Protein AF-A0AA36I2X3-F1 (afdb_monomer)

Secondary structure (DSSP, 8-state):
-HHHHHHHHHHHTHHHHHHHHHHHHHGGGGHHHHHHHSSTTHHHHHHHHHHHHHHHHHHHHHTTS-GGGPPPPTTHHHHHHHHHHHHHHHHHHHHHHHHHHHHHHHHHHHHHHHHTTSSPPHHHHHHHHHHHHHH-HHHHHHHHHHHHHHHHHHHHHHHHHHH---SSSHHHHHHHHHHHHHHHHHHHHHHHHHHHHHHHTS-THHHHHHHHHTT--------------------------HHHHHTSHHHHHHHHHHHHHHHHHGGGGGSTTTHHHHHHHHHHHHHHHHHHHH--HHHHHHHHHHHHSTT-TTS-HHHHHHHIIIIITTSHHHHHTT--GGGSSSSSSSS--

Structure (mmCIF, N/CA/C/O backbone):
data_AF-A0AA36I2X3-F1
#
_entry.id   AF-A0AA36I2X3-F1
#
loop_
_atom_site.group_PDB
_atom_site.id
_atom_site.type_symbol
_atom_site.label_atom_id
_atom_site.label_alt_id
_atom_site.label_comp_id
_atom_site.label_asym_id
_atom_site.label_entity_id
_atom_site.label_seq_id
_atom_site.pdbx_PDB_ins_code
_atom_site.Cartn_x
_atom_site.Cartn_y
_atom_site.Cartn_z
_atom_site.occupancy
_atom_site.B_iso_or_equiv
_atom_site.auth_seq_id
_atom_site.auth_comp_id
_atom_site.auth_asym_id
_atom_site.auth_atom_id
_atom_site.pdbx_PDB_model_num
ATOM 1 N N . MET A 1 1 ? 6.616 5.979 30.175 1.00 28.58 1 MET A N 1
ATOM 2 C CA . MET A 1 1 ? 5.409 5.287 29.660 1.00 28.58 1 MET A CA 1
ATOM 3 C C . MET A 1 1 ? 4.335 6.249 29.145 1.00 28.58 1 MET A C 1
ATOM 5 O O . MET A 1 1 ? 3.860 6.019 28.046 1.00 28.58 1 MET A O 1
ATOM 9 N N . ILE A 1 2 ? 4.024 7.359 29.834 1.00 26.75 2 ILE A N 1
ATOM 10 C CA . ILE A 1 2 ? 3.164 8.446 29.296 1.00 26.75 2 ILE A CA 1
ATOM 11 C C . ILE A 1 2 ? 3.749 9.073 28.011 1.00 26.75 2 ILE A C 1
ATOM 13 O O . ILE A 1 2 ? 3.018 9.371 27.076 1.00 26.75 2 ILE A O 1
ATOM 17 N N . HIS A 1 3 ? 5.078 9.188 27.915 1.00 26.30 3 HIS A N 1
ATOM 18 C CA . HIS A 1 3 ? 5.749 9.836 26.780 1.00 26.30 3 HIS A CA 1
ATOM 19 C C . HIS A 1 3 ? 5.638 9.103 25.432 1.00 26.30 3 HIS A C 1
ATOM 21 O O . HIS A 1 3 ? 5.712 9.757 24.404 1.00 26.30 3 HIS A O 1
ATOM 27 N N . VAL A 1 4 ? 5.427 7.780 25.405 1.00 30.67 4 VAL A N 1
ATOM 28 C CA . VAL A 1 4 ? 5.309 7.019 24.139 1.00 30.67 4 VAL A CA 1
ATOM 29 C C . VAL A 1 4 ? 3.886 7.103 23.577 1.00 30.67 4 VAL A C 1
ATOM 31 O O . VAL A 1 4 ? 3.706 7.221 22.368 1.00 30.67 4 VAL A O 1
ATOM 34 N N . PHE A 1 5 ? 2.877 7.135 24.458 1.00 26.84 5 PHE A N 1
ATOM 35 C CA . PHE A 1 5 ? 1.496 7.447 24.080 1.00 26.84 5 PHE A CA 1
ATOM 36 C C . PHE A 1 5 ? 1.331 8.893 23.657 1.00 26.84 5 PHE A C 1
ATOM 38 O O . PHE A 1 5 ? 0.682 9.137 22.645 1.00 26.84 5 PHE A O 1
ATOM 45 N N . ASN A 1 6 ? 1.958 9.825 24.384 1.00 31.58 6 ASN A N 1
ATOM 46 C CA . ASN A 1 6 ? 2.094 11.190 23.901 1.00 31.58 6 ASN A CA 1
ATOM 47 C C . ASN A 1 6 ? 2.805 11.174 22.551 1.00 31.58 6 ASN A C 1
ATOM 49 O O . ASN A 1 6 ? 2.276 11.767 21.645 1.00 31.58 6 ASN A O 1
ATOM 53 N N . GLY A 1 7 ? 3.877 10.407 22.342 1.00 31.67 7 GLY A N 1
ATOM 54 C CA . GLY A 1 7 ? 4.542 10.303 21.038 1.00 31.67 7 GLY A CA 1
ATOM 55 C C . GLY A 1 7 ? 3.625 9.857 19.891 1.00 31.67 7 GLY A C 1
ATOM 56 O O . GLY A 1 7 ? 3.598 10.511 18.859 1.00 31.67 7 GLY A O 1
ATOM 57 N N . CYS A 1 8 ? 2.822 8.801 20.055 1.00 32.97 8 CYS A N 1
ATOM 58 C CA . CYS A 1 8 ? 1.905 8.341 18.998 1.00 32.97 8 CYS A CA 1
ATOM 59 C C . CYS A 1 8 ? 0.699 9.276 18.802 1.00 32.97 8 CYS A C 1
ATOM 61 O O . CYS A 1 8 ? 0.308 9.528 17.664 1.00 32.97 8 CYS A O 1
ATOM 63 N N . LEU A 1 9 ? 0.132 9.818 19.888 1.00 33.16 9 LEU A N 1
ATOM 64 C CA . LEU A 1 9 ? -0.908 10.854 19.831 1.00 33.16 9 LEU A CA 1
ATOM 65 C C . LEU A 1 9 ? -0.370 12.14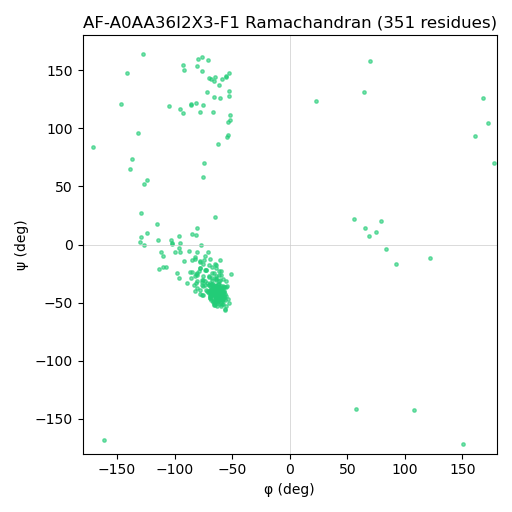4 19.212 1.00 33.16 9 LEU A C 1
ATOM 67 O O . LEU A 1 9 ? -1.071 12.780 18.441 1.00 33.16 9 LEU A O 1
ATOM 71 N N . GLU A 1 10 ? 0.870 12.514 19.519 1.00 39.44 10 GLU A N 1
ATOM 72 C CA . GLU A 1 10 ? 1.554 13.676 18.974 1.00 39.44 10 GLU A CA 1
ATOM 73 C C . GLU A 1 10 ? 1.867 13.469 17.508 1.00 39.44 10 GLU A C 1
ATOM 75 O O . GLU A 1 10 ? 1.568 14.376 16.756 1.00 39.44 10 GLU A O 1
ATOM 80 N N . ILE A 1 11 ? 2.359 12.301 17.084 1.00 42.69 11 ILE A N 1
ATOM 81 C CA . ILE A 1 11 ? 2.611 11.985 15.670 1.00 42.69 11 ILE A CA 1
ATOM 82 C C . ILE A 1 11 ? 1.307 11.980 14.866 1.00 42.69 11 ILE A C 1
ATOM 84 O O . ILE A 1 11 ? 1.252 12.558 13.784 1.00 42.69 11 ILE A O 1
ATOM 88 N N . CYS A 1 12 ? 0.233 11.399 15.407 1.00 37.03 12 CYS A N 1
ATOM 89 C CA . CYS A 1 12 ? -1.082 11.432 14.761 1.00 37.03 12 CYS A CA 1
ATOM 90 C C . CYS A 1 12 ? -1.712 12.838 14.779 1.00 37.03 12 CYS A C 1
ATOM 92 O O . CYS A 1 12 ? -2.481 13.166 13.880 1.00 37.03 12 CYS A O 1
ATOM 94 N N . ALA A 1 13 ? -1.368 13.677 15.764 1.00 41.19 13 ALA A N 1
ATOM 95 C CA . ALA A 1 13 ? -1.796 15.072 15.879 1.00 41.19 13 ALA A CA 1
ATOM 96 C C . ALA A 1 13 ? -0.787 16.081 15.298 1.00 41.19 13 ALA A C 1
ATOM 98 O O . ALA A 1 13 ? -1.039 17.282 15.366 1.00 41.19 13 ALA A O 1
ATOM 99 N N . LEU A 1 14 ? 0.343 15.641 14.728 1.00 47.88 14 LEU A N 1
ATOM 100 C CA . LEU A 1 14 ? 1.378 16.516 14.164 1.00 47.88 14 LEU A CA 1
ATOM 101 C C . LEU A 1 14 ? 0.809 17.408 13.055 1.00 47.88 14 LEU A C 1
ATOM 103 O O . LEU A 1 14 ? 1.121 18.596 13.074 1.00 47.88 14 LEU A O 1
ATOM 107 N N . PRO A 1 15 ? -0.060 16.919 12.145 1.00 43.59 15 PRO A N 1
ATOM 108 C CA . PRO A 1 15 ? -0.711 17.784 11.166 1.00 43.59 15 PRO A CA 1
ATOM 109 C C . PRO A 1 15 ? -1.605 18.830 11.827 1.00 43.59 15 PRO A C 1
ATOM 111 O O . PRO A 1 15 ? -1.547 19.992 11.447 1.00 43.59 15 PRO A O 1
ATOM 114 N N . ALA A 1 16 ? -2.373 18.451 12.854 1.00 40.31 16 ALA A N 1
ATOM 115 C CA . ALA A 1 16 ? -3.242 19.371 13.586 1.00 40.31 16 ALA A CA 1
ATOM 116 C C . ALA A 1 16 ? -2.433 20.437 14.351 1.00 40.31 16 ALA A C 1
ATOM 118 O O . ALA A 1 16 ? -2.776 21.616 14.327 1.00 40.31 16 ALA A O 1
ATOM 119 N N . LYS A 1 17 ? -1.303 20.059 14.965 1.00 45.66 17 LYS A N 1
ATOM 120 C CA . LYS A 1 17 ? -0.383 20.982 15.652 1.00 45.66 17 LYS A CA 1
ATOM 121 C C . LYS A 1 17 ? 0.357 21.901 14.678 1.00 45.66 17 LYS A C 1
ATOM 123 O O . LYS A 1 17 ? 0.399 23.105 14.904 1.00 45.66 17 LYS A O 1
ATOM 128 N N . ALA A 1 18 ? 0.897 21.359 13.585 1.00 46.62 18 ALA A N 1
ATOM 129 C CA . ALA A 1 18 ? 1.538 22.143 12.529 1.00 46.62 18 ALA A CA 1
ATOM 130 C C . ALA A 1 18 ? 0.545 23.116 11.871 1.00 46.62 18 ALA A C 1
ATOM 132 O O . ALA A 1 18 ? 0.910 24.237 11.521 1.00 46.62 18 ALA A O 1
ATOM 133 N N . CYS A 1 19 ? -0.724 22.718 11.758 1.00 44.72 19 CYS A N 1
ATOM 134 C CA . CYS A 1 19 ? -1.793 23.558 11.238 1.00 44.72 19 CYS A CA 1
ATOM 135 C C . CYS A 1 19 ? -2.251 24.629 12.236 1.00 44.72 19 CYS A C 1
ATOM 137 O O . CYS A 1 19 ? -2.490 25.752 11.811 1.00 44.72 19 CYS A O 1
ATOM 139 N N . ALA A 1 20 ? -2.283 24.354 13.546 1.00 46.69 20 ALA A N 1
ATOM 140 C CA . ALA A 1 20 ? -2.536 25.377 14.567 1.00 46.69 20 ALA A CA 1
ATOM 141 C C . ALA A 1 20 ? -1.477 26.494 14.518 1.00 46.69 20 ALA A C 1
ATOM 143 O O . ALA A 1 20 ? -1.816 27.675 14.500 1.00 46.69 20 ALA A O 1
ATOM 144 N N . THR A 1 21 ? -0.199 26.125 14.376 1.00 45.53 21 THR A N 1
ATOM 145 C CA . THR A 1 21 ? 0.905 27.083 14.201 1.00 45.53 21 THR A CA 1
ATOM 146 C C . THR A 1 21 ? 0.840 27.815 12.851 1.00 45.53 21 THR A C 1
ATOM 148 O O . THR A 1 21 ? 1.183 28.991 12.761 1.00 45.53 21 THR A O 1
ATOM 151 N N . CYS A 1 22 ? 0.366 27.157 11.787 1.00 40.81 22 CYS A N 1
ATOM 152 C CA . CYS A 1 22 ? 0.159 27.786 10.478 1.00 40.81 22 CYS A CA 1
ATOM 153 C C . CYS A 1 22 ? -1.062 28.730 10.461 1.00 40.81 22 CYS A C 1
ATOM 155 O O . CYS A 1 22 ? -1.020 29.785 9.828 1.00 40.81 22 CYS A O 1
ATOM 157 N N . GLY A 1 23 ? -2.127 28.398 11.196 1.00 43.44 23 GLY A N 1
ATOM 158 C CA . GLY A 1 23 ? -3.338 29.205 11.353 1.00 43.44 23 GLY A CA 1
ATOM 159 C C . GLY A 1 23 ? -3.085 30.521 12.087 1.00 43.44 23 GLY A C 1
ATOM 160 O O . GLY A 1 23 ? -3.630 31.550 11.692 1.00 43.44 23 GLY A O 1
ATOM 161 N N . GLU A 1 24 ? -2.179 30.522 13.069 1.00 46.22 24 GLU A N 1
ATOM 162 C CA . GLU A 1 24 ? -1.679 31.749 13.712 1.00 46.22 24 GLU A CA 1
ATOM 163 C C . GLU A 1 24 ? -0.873 32.641 12.747 1.00 46.22 24 GLU A C 1
ATOM 165 O O . GLU A 1 24 ? -0.805 33.854 12.941 1.00 46.22 24 GLU A O 1
ATOM 170 N N . CYS A 1 25 ? -0.294 32.064 11.687 1.00 42.06 25 CYS A N 1
ATOM 171 C CA . CYS A 1 25 ? 0.610 32.755 10.768 1.00 42.06 25 CYS A CA 1
ATOM 172 C C . CYS A 1 25 ? -0.061 33.251 9.466 1.00 42.06 25 CYS A C 1
ATOM 174 O O . CYS A 1 25 ? 0.448 34.189 8.852 1.00 42.06 25 CYS A O 1
ATOM 176 N N . CYS A 1 26 ? -1.179 32.646 9.028 1.00 41.28 26 CYS A N 1
ATOM 177 C CA . CYS A 1 26 ? -1.750 32.865 7.683 1.00 41.28 26 CYS A CA 1
ATOM 178 C C . CYS A 1 26 ? -3.239 33.280 7.602 1.00 41.28 26 CYS A C 1
ATOM 180 O O . CYS A 1 26 ? -3.722 33.522 6.494 1.00 41.28 26 CYS A O 1
ATOM 182 N N . GLY A 1 27 ? -3.972 33.429 8.712 1.00 53.03 27 GLY A N 1
ATOM 183 C CA . GLY A 1 27 ? -5.331 34.008 8.701 1.00 53.03 27 GLY A CA 1
ATOM 184 C C . GLY A 1 27 ? -6.351 33.285 7.792 1.00 53.03 27 GLY A C 1
ATOM 185 O O . GLY A 1 27 ? -6.365 32.057 7.709 1.00 53.03 27 GLY A O 1
ATOM 186 N N . GLU A 1 28 ? -7.228 34.041 7.110 1.00 41.53 28 GLU A N 1
ATOM 187 C CA . GLU A 1 28 ? -8.403 33.535 6.357 1.00 41.53 28 GLU A CA 1
ATOM 188 C C . GLU A 1 28 ? -8.076 32.549 5.214 1.00 41.53 28 GLU A C 1
ATOM 190 O O . GLU A 1 28 ? -8.922 31.720 4.863 1.00 41.53 28 GLU A O 1
ATOM 195 N N . ALA A 1 29 ? -6.844 32.568 4.686 1.00 40.91 29 ALA A N 1
ATOM 196 C CA . ALA A 1 29 ? -6.390 31.670 3.618 1.00 40.91 29 ALA A CA 1
ATOM 197 C C . ALA A 1 29 ? -6.281 30.192 4.053 1.00 40.91 29 ALA A C 1
ATOM 199 O O . ALA A 1 29 ? -6.300 29.303 3.204 1.00 40.91 29 ALA A O 1
ATOM 200 N N . CYS A 1 30 ? -6.206 29.917 5.361 1.00 42.62 30 CYS A N 1
ATOM 201 C CA . CYS A 1 30 ? -6.088 28.561 5.908 1.00 42.62 30 CYS A CA 1
ATOM 202 C C . CYS A 1 30 ? -7.420 27.923 6.335 1.00 42.62 30 CYS A C 1
ATOM 204 O O . CYS A 1 30 ? -7.420 26.737 6.655 1.00 42.62 30 CYS A O 1
ATOM 206 N N . SER A 1 31 ? -8.544 28.652 6.312 1.00 43.28 31 SER A N 1
ATOM 207 C CA . SER A 1 31 ? -9.838 28.175 6.844 1.00 43.28 31 SER A CA 1
ATOM 208 C C . SER A 1 31 ? -10.336 26.864 6.209 1.00 43.28 31 SER A C 1
ATOM 210 O O . SER A 1 31 ? -10.851 25.996 6.909 1.00 43.28 31 SER A O 1
ATOM 212 N N . GLY A 1 32 ? -10.108 26.670 4.905 1.00 42.81 32 GLY A N 1
ATOM 213 C CA . GLY A 1 32 ? -10.452 25.423 4.206 1.00 42.81 32 GLY A CA 1
ATOM 214 C C . GLY A 1 32 ? -9.475 24.261 4.442 1.00 42.81 32 GLY A C 1
ATOM 215 O O . GLY A 1 32 ? -9.840 23.102 4.241 1.00 42.81 32 GLY A O 1
ATOM 216 N N . CYS A 1 33 ? -8.239 24.546 4.870 1.00 43.16 33 CYS A N 1
ATOM 217 C CA . CYS A 1 33 ? -7.243 23.528 5.214 1.00 43.16 33 CYS A CA 1
ATOM 218 C C . CYS A 1 33 ? -7.446 23.004 6.641 1.00 43.16 33 CYS A C 1
ATOM 220 O O . CYS A 1 33 ? -7.341 21.797 6.854 1.00 43.16 33 CYS A O 1
ATOM 222 N N . THR A 1 34 ? -7.784 23.874 7.599 1.00 48.41 34 THR A N 1
ATOM 223 C CA . THR A 1 34 ? -8.085 23.481 8.987 1.00 48.41 34 THR A CA 1
ATOM 224 C C . THR A 1 34 ? -9.319 22.584 9.070 1.00 48.41 34 THR A C 1
ATOM 226 O O . THR A 1 34 ? -9.251 21.524 9.685 1.00 48.41 34 THR A O 1
ATOM 229 N N . GLU A 1 35 ? -10.407 22.920 8.366 1.00 57.31 35 GLU A N 1
ATOM 230 C CA . GLU A 1 35 ? -11.645 22.118 8.385 1.00 57.31 35 GLU A CA 1
ATOM 231 C C . GLU A 1 35 ? -11.441 20.682 7.867 1.00 57.31 35 GLU A C 1
ATOM 233 O O . GLU A 1 35 ? -12.099 19.747 8.321 1.00 57.31 35 GLU A O 1
ATOM 238 N N . ARG A 1 36 ? -10.502 20.480 6.933 1.00 51.47 36 ARG A N 1
ATOM 239 C CA . ARG A 1 36 ? -10.200 19.163 6.350 1.00 51.47 36 ARG A CA 1
ATOM 240 C C . ARG A 1 36 ? -9.175 18.365 7.158 1.00 51.47 36 ARG A C 1
ATOM 242 O O . ARG A 1 36 ? -9.160 17.139 7.061 1.00 51.47 36 ARG A O 1
ATOM 249 N N . LEU A 1 37 ? -8.336 19.045 7.941 1.00 58.16 37 LEU A N 1
ATOM 250 C CA . LEU A 1 37 ? -7.323 18.439 8.810 1.00 58.16 37 LEU A CA 1
ATOM 251 C C . LEU A 1 37 ? -7.890 17.930 10.141 1.00 58.16 37 LEU A C 1
ATOM 253 O O . LEU A 1 37 ? -7.336 16.988 10.704 1.00 58.16 37 LEU A O 1
ATOM 257 N N . ASP A 1 38 ? -9.018 18.484 10.589 1.00 63.28 38 ASP A N 1
ATOM 258 C CA . ASP A 1 38 ? -9.752 18.012 11.772 1.00 63.28 38 ASP A CA 1
ATOM 259 C C . ASP A 1 38 ? -10.650 16.790 11.486 1.00 63.28 38 ASP A C 1
ATOM 261 O O . ASP A 1 38 ? -11.221 16.189 12.400 1.00 63.28 38 ASP A O 1
ATOM 265 N N . GLN A 1 39 ? -10.776 16.386 10.217 1.00 71.88 39 GLN A N 1
ATOM 266 C CA . GLN A 1 39 ? -11.567 15.223 9.818 1.00 71.88 39 GLN A CA 1
ATOM 267 C C . GLN A 1 39 ? -10.843 13.902 10.131 1.00 71.88 39 GLN A C 1
ATOM 269 O O . GLN A 1 39 ? -9.612 13.818 10.054 1.00 71.88 39 GLN A O 1
ATOM 274 N N . PRO A 1 40 ? -11.585 12.816 10.427 1.00 73.31 40 PRO A N 1
ATOM 275 C CA . PRO A 1 40 ? -10.990 11.491 10.529 1.00 73.31 40 PRO A CA 1
ATOM 276 C C . PRO A 1 40 ? -10.234 11.151 9.238 1.00 73.31 40 PRO A C 1
ATOM 278 O O . PRO A 1 40 ? -10.652 11.515 8.137 1.00 73.31 40 PRO A O 1
ATOM 281 N N . LEU A 1 41 ? -9.110 10.443 9.386 1.00 78.56 41 LEU A N 1
ATOM 282 C CA . LEU A 1 41 ? -8.228 10.034 8.287 1.00 78.56 41 LEU A CA 1
ATOM 283 C C . LEU A 1 41 ? -7.450 11.172 7.583 1.00 78.56 41 LEU A C 1
ATOM 285 O O . LEU A 1 41 ? -6.749 10.904 6.610 1.00 78.56 41 LEU A O 1
ATOM 289 N N . ALA A 1 42 ? -7.493 12.418 8.070 1.00 79.19 42 ALA A N 1
ATOM 290 C CA . ALA A 1 42 ? -6.838 13.548 7.398 1.00 79.19 42 ALA A CA 1
ATOM 291 C C . ALA A 1 42 ? -5.315 13.398 7.223 1.00 79.19 42 ALA A C 1
ATOM 293 O O . ALA A 1 42 ? -4.777 13.745 6.171 1.00 79.19 42 ALA A O 1
ATOM 294 N N . LEU A 1 43 ? -4.615 12.835 8.218 1.00 81.50 43 LEU A N 1
ATOM 295 C CA . LEU A 1 43 ? -3.176 12.556 8.113 1.00 81.50 43 LEU A CA 1
ATOM 296 C C . LEU A 1 43 ? -2.873 11.615 6.939 1.00 81.50 43 LEU A C 1
ATOM 298 O O . LEU A 1 43 ? -1.916 11.842 6.203 1.00 81.50 43 LEU A O 1
ATOM 302 N N . TYR A 1 44 ? -3.703 10.590 6.739 1.00 86.06 44 TYR A N 1
ATOM 303 C CA . TYR A 1 44 ? -3.560 9.683 5.606 1.00 86.06 44 TYR A CA 1
ATOM 304 C C . TYR A 1 44 ? -3.820 10.380 4.278 1.00 86.06 44 TYR A C 1
ATOM 306 O O . TYR A 1 44 ? -3.071 10.157 3.333 1.00 86.06 44 TYR A O 1
ATOM 314 N N . VAL A 1 45 ? -4.819 11.261 4.211 1.00 87.69 45 VAL A N 1
ATOM 315 C CA . VAL A 1 45 ? -5.083 12.038 2.996 1.00 87.69 45 VAL A CA 1
ATOM 316 C C . VAL A 1 45 ? -3.872 12.870 2.608 1.00 87.69 45 VAL A C 1
ATOM 318 O O . VAL A 1 45 ? -3.395 12.765 1.483 1.00 87.69 45 VAL A O 1
ATOM 321 N N . VAL A 1 46 ? -3.320 13.636 3.545 1.00 85.31 46 VAL A N 1
ATOM 322 C CA . VAL A 1 46 ? -2.174 14.505 3.257 1.00 85.31 46 VAL A CA 1
ATOM 323 C C . VAL A 1 46 ? -0.932 13.694 2.901 1.00 85.31 46 VAL A C 1
ATOM 325 O O . VAL A 1 46 ? -0.332 13.930 1.854 1.00 85.31 46 VAL A O 1
ATOM 328 N N . VAL A 1 47 ? -0.548 12.725 3.736 1.00 87.62 47 VAL A N 1
ATOM 329 C CA . VAL A 1 47 ? 0.658 11.917 3.497 1.00 87.62 47 VAL A CA 1
ATOM 330 C C . VAL A 1 47 ? 0.513 11.089 2.225 1.00 87.62 47 VAL A C 1
ATOM 332 O O . VAL A 1 47 ? 1.438 11.051 1.417 1.00 87.62 47 VAL A O 1
ATOM 335 N N . GLY A 1 48 ? -0.652 10.478 2.012 1.00 89.75 48 GLY A N 1
ATOM 336 C CA . GLY A 1 48 ? -0.927 9.663 0.839 1.00 89.75 48 GLY A CA 1
ATOM 337 C C . GLY A 1 48 ? -0.889 10.475 -0.454 1.00 89.75 48 GLY A C 1
ATOM 338 O O . GLY A 1 48 ? -0.243 10.063 -1.417 1.00 89.75 48 GLY A O 1
ATOM 339 N N . MET A 1 49 ? -1.494 11.666 -0.467 1.00 90.62 49 MET A N 1
ATOM 340 C CA . MET A 1 49 ? -1.435 12.564 -1.623 1.00 90.62 49 MET A CA 1
ATOM 341 C C . MET A 1 49 ? -0.014 13.057 -1.899 1.00 90.62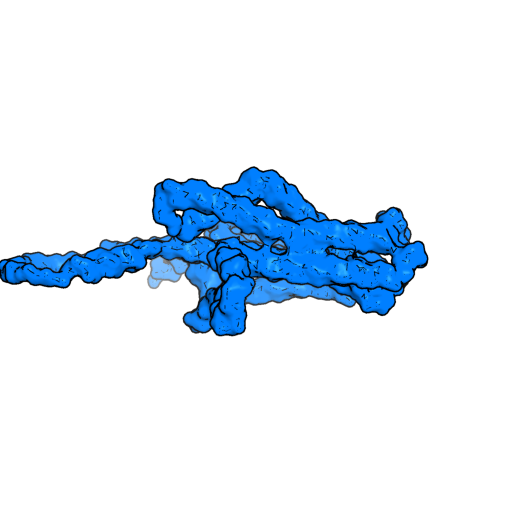 49 MET A C 1
ATOM 343 O O . MET A 1 49 ? 0.398 13.076 -3.054 1.00 90.62 49 MET A O 1
ATOM 347 N N . LEU A 1 50 ? 0.752 13.436 -0.871 1.00 89.62 50 LEU A N 1
ATOM 348 C CA . LEU A 1 50 ? 2.130 13.903 -1.051 1.00 89.62 50 LEU A CA 1
ATOM 349 C C . LEU A 1 50 ? 3.049 12.794 -1.573 1.00 89.62 50 LEU A C 1
ATOM 351 O O . LEU A 1 50 ? 3.814 13.032 -2.505 1.00 89.62 50 LEU A O 1
ATOM 355 N N . ALA A 1 51 ? 2.949 11.586 -1.014 1.00 92.81 51 ALA A N 1
ATOM 356 C CA . ALA A 1 51 ? 3.720 10.432 -1.470 1.00 92.81 51 ALA A CA 1
ATOM 357 C C . ALA A 1 51 ? 3.368 10.056 -2.919 1.00 92.81 51 ALA A C 1
ATOM 359 O O . ALA A 1 51 ? 4.263 9.903 -3.748 1.00 92.81 51 ALA A O 1
ATOM 360 N N . SER A 1 52 ? 2.075 10.014 -3.253 1.00 94.19 52 SER A N 1
ATOM 361 C CA . SER A 1 52 ? 1.610 9.703 -4.613 1.00 94.19 52 SER A CA 1
ATOM 362 C C . SER A 1 52 ? 1.971 10.799 -5.621 1.00 94.19 52 SER A C 1
ATOM 364 O O . SER A 1 52 ? 2.277 10.515 -6.775 1.00 94.19 52 SER A O 1
ATOM 366 N N . LEU A 1 53 ? 1.976 12.069 -5.200 1.00 92.12 53 LEU A N 1
ATOM 367 C CA . LEU A 1 53 ? 2.428 13.179 -6.038 1.00 92.12 53 LEU A CA 1
ATOM 368 C C . LEU A 1 53 ? 3.934 13.098 -6.306 1.00 92.12 53 LEU A C 1
ATOM 370 O O . LEU A 1 53 ? 4.358 13.325 -7.436 1.00 92.12 53 LEU A O 1
ATOM 374 N N . ALA A 1 54 ? 4.738 12.760 -5.295 1.00 94.06 54 ALA A N 1
ATOM 375 C CA . ALA A 1 54 ? 6.167 12.527 -5.482 1.00 94.06 54 ALA A CA 1
ATOM 376 C C . ALA A 1 54 ? 6.412 11.379 -6.476 1.00 94.06 54 ALA A C 1
ATOM 378 O O . ALA A 1 54 ? 7.229 11.521 -7.383 1.00 94.06 54 ALA A O 1
ATOM 379 N N . GLU A 1 55 ? 5.650 10.289 -6.367 1.00 96.12 55 GLU A N 1
ATOM 380 C CA . GLU A 1 55 ? 5.709 9.164 -7.304 1.00 96.12 55 GLU A CA 1
ATOM 381 C C . GLU A 1 55 ? 5.333 9.581 -8.736 1.00 96.12 55 GLU A C 1
ATOM 383 O O . GLU A 1 55 ? 6.054 9.259 -9.683 1.00 96.12 55 GLU A O 1
ATOM 388 N N . LEU A 1 56 ? 4.257 10.361 -8.906 1.00 90.31 56 LEU A N 1
ATOM 389 C CA . LEU A 1 56 ? 3.863 10.930 -10.200 1.00 90.31 56 LEU A CA 1
ATOM 390 C C . LEU A 1 56 ? 4.966 11.807 -10.799 1.00 90.31 56 LEU A C 1
ATOM 392 O O . LEU A 1 56 ? 5.249 11.702 -11.992 1.00 90.31 56 LEU A O 1
ATOM 396 N N . ILE A 1 57 ? 5.608 12.649 -9.984 1.00 88.81 57 ILE A N 1
ATOM 397 C CA . ILE A 1 57 ? 6.735 13.479 -10.422 1.00 88.81 57 ILE A CA 1
ATOM 398 C C . ILE A 1 57 ? 7.883 12.586 -10.894 1.00 88.81 57 ILE A C 1
ATOM 400 O O . ILE A 1 57 ? 8.389 12.802 -11.991 1.00 88.81 57 ILE A O 1
ATOM 404 N N . CYS A 1 58 ? 8.259 11.552 -10.136 1.00 92.06 58 CYS A N 1
ATOM 405 C CA . CYS A 1 58 ? 9.292 10.605 -10.561 1.00 92.06 58 CYS A CA 1
ATOM 406 C C . CYS A 1 58 ? 8.924 9.902 -11.878 1.00 92.06 58 CYS A C 1
ATOM 408 O O . CYS A 1 58 ? 9.769 9.809 -12.764 1.00 92.06 58 CYS A O 1
ATOM 410 N N . CYS A 1 59 ? 7.665 9.491 -12.063 1.00 89.50 59 CYS A N 1
ATOM 411 C CA . CYS A 1 59 ? 7.202 8.898 -13.322 1.00 89.50 59 CYS A CA 1
ATOM 412 C C . CYS A 1 59 ? 7.322 9.872 -14.504 1.00 89.50 59 CYS A C 1
ATOM 414 O O . CYS A 1 59 ? 7.764 9.484 -15.583 1.00 89.50 59 CYS A O 1
ATOM 416 N N . VAL A 1 60 ? 6.954 11.143 -14.314 1.00 85.38 60 VAL A N 1
ATOM 417 C CA . VAL A 1 60 ? 7.080 12.180 -15.353 1.00 85.38 60 VAL A CA 1
ATOM 418 C C . VAL A 1 60 ? 8.549 12.444 -15.684 1.00 85.38 60 VAL A C 1
ATOM 420 O O . VAL A 1 60 ? 8.907 12.542 -16.857 1.00 85.38 60 VAL A O 1
ATOM 423 N N . MET A 1 61 ? 9.405 12.521 -14.666 1.00 85.19 61 MET A N 1
ATOM 424 C CA . MET A 1 61 ? 10.842 12.740 -14.835 1.00 85.19 61 MET A CA 1
ATOM 425 C C . MET A 1 61 ? 11.534 11.546 -15.502 1.00 85.19 61 MET A C 1
ATOM 427 O O . MET A 1 61 ? 12.458 11.751 -16.282 1.00 85.19 61 MET A O 1
ATOM 431 N N . ALA A 1 62 ? 11.049 10.318 -15.299 1.00 86.38 62 ALA A N 1
ATOM 432 C CA . ALA A 1 62 ? 11.578 9.127 -15.964 1.00 86.38 62 ALA A CA 1
ATOM 433 C C . ALA A 1 62 ? 11.450 9.182 -17.499 1.00 86.38 62 ALA A C 1
ATOM 435 O O . ALA A 1 62 ? 12.269 8.598 -18.201 1.00 86.38 62 ALA A O 1
ATOM 436 N N . PHE A 1 63 ? 10.488 9.932 -18.055 1.00 84.25 63 PHE A N 1
ATOM 437 C CA . PHE A 1 63 ? 10.387 10.131 -19.510 1.00 84.25 63 PHE A CA 1
ATOM 438 C C . PHE A 1 63 ? 11.486 11.025 -20.102 1.00 84.25 63 PHE A C 1
ATOM 440 O O . PHE A 1 63 ? 11.557 11.161 -21.323 1.00 84.25 63 PHE A O 1
ATOM 447 N N . GLN A 1 64 ? 12.329 11.644 -19.271 1.00 81.81 64 GLN A N 1
ATOM 448 C CA . GLN A 1 64 ? 13.520 12.353 -19.745 1.00 81.81 64 GLN A CA 1
ATOM 449 C C . GLN A 1 64 ? 14.613 11.383 -20.210 1.00 81.81 64 GLN A C 1
ATOM 451 O O . GLN A 1 64 ? 15.454 11.763 -21.025 1.00 81.81 64 GLN A O 1
ATOM 456 N N . ASP A 1 65 ? 14.575 10.135 -19.740 1.00 78.75 65 ASP A N 1
ATOM 457 C CA . ASP A 1 65 ? 15.493 9.090 -20.170 1.00 78.75 65 ASP A CA 1
ATOM 458 C C . ASP A 1 65 ? 15.047 8.473 -21.510 1.00 78.75 65 ASP A C 1
ATOM 460 O O . ASP A 1 65 ? 13.855 8.470 -21.839 1.00 78.75 65 ASP A O 1
ATOM 464 N N . PRO A 1 66 ? 15.979 7.921 -22.314 1.00 75.50 66 PRO A N 1
ATOM 465 C CA . PRO A 1 66 ? 15.680 7.336 -23.623 1.00 75.50 66 PRO A CA 1
ATOM 466 C C . PRO A 1 66 ? 14.999 5.955 -23.512 1.00 75.50 66 PRO A C 1
ATOM 468 O O . PRO A 1 66 ? 15.473 4.955 -24.055 1.00 75.50 66 PRO A O 1
ATOM 471 N N . LEU A 1 67 ? 13.844 5.897 -22.841 1.00 77.25 67 LEU A N 1
ATOM 472 C CA . LEU A 1 67 ? 13.081 4.677 -22.546 1.00 77.25 67 LEU A CA 1
ATOM 473 C C . LEU A 1 67 ? 12.609 3.923 -23.800 1.00 77.25 67 LEU A C 1
ATOM 475 O O . LEU A 1 67 ? 12.324 2.732 -23.722 1.00 77.25 67 LEU A O 1
ATOM 479 N N . SER A 1 68 ? 12.501 4.591 -24.954 1.00 74.44 68 SER A N 1
ATOM 480 C CA . SER A 1 68 ? 12.078 3.977 -26.223 1.00 74.44 68 SER A CA 1
ATOM 481 C C . SER A 1 68 ? 13.134 3.071 -26.852 1.00 74.44 68 SER A C 1
ATOM 483 O O . SER A 1 68 ? 12.788 2.230 -27.675 1.00 74.44 68 SER A O 1
ATOM 485 N N . HIS A 1 69 ? 14.407 3.261 -26.500 1.00 78.38 69 HIS A N 1
ATOM 486 C CA . HIS A 1 69 ? 15.528 2.454 -26.991 1.00 78.38 69 HIS A CA 1
ATOM 487 C C . HIS A 1 69 ? 15.996 1.419 -25.964 1.00 78.38 69 HIS A C 1
ATOM 489 O O . HIS A 1 69 ? 16.956 0.697 -26.212 1.00 78.38 69 HIS A O 1
ATOM 495 N N . CYS A 1 70 ? 15.329 1.361 -24.811 1.00 82.19 70 CYS A N 1
ATOM 496 C CA . CYS A 1 70 ? 15.603 0.379 -23.782 1.00 82.19 70 CYS A CA 1
ATOM 497 C C . CYS A 1 70 ? 14.925 -0.952 -24.112 1.00 82.19 70 CYS A C 1
ATOM 499 O O . CYS A 1 70 ? 13.695 -1.031 -24.181 1.00 82.19 70 CYS A O 1
ATOM 501 N N . GLU A 1 71 ? 15.726 -2.008 -24.217 1.00 84.31 71 GLU A N 1
ATOM 502 C CA . GLU A 1 71 ? 15.230 -3.376 -24.295 1.00 84.31 71 GLU A CA 1
ATOM 503 C C . GLU A 1 71 ? 15.242 -4.010 -22.899 1.00 84.31 71 GLU A C 1
ATOM 505 O O . GLU A 1 71 ? 16.287 -4.166 -22.267 1.00 84.31 71 GLU A O 1
ATOM 510 N N . LEU A 1 72 ? 14.049 -4.347 -22.403 1.00 86.12 72 LEU A N 1
ATOM 511 C CA . LEU A 1 72 ? 13.879 -5.103 -21.163 1.00 86.12 72 LEU A CA 1
ATOM 512 C C . LEU A 1 72 ? 14.192 -6.598 -21.378 1.00 86.12 72 LEU A C 1
ATOM 514 O O . LEU A 1 72 ? 14.161 -7.052 -22.527 1.00 86.12 72 LEU A O 1
ATOM 518 N N . PRO A 1 73 ? 14.457 -7.373 -20.301 1.00 84.94 73 PRO A N 1
ATOM 519 C CA . PRO A 1 73 ? 14.765 -8.800 -20.405 1.00 84.94 73 PRO A CA 1
ATOM 520 C C . PRO A 1 73 ? 13.707 -9.580 -21.199 1.00 84.94 73 PRO A C 1
ATOM 522 O O . PRO A 1 73 ? 12.518 -9.242 -21.165 1.00 84.94 73 PRO A O 1
ATOM 525 N N . GLU A 1 74 ? 14.137 -10.632 -21.904 1.00 82.75 74 GLU A N 1
ATOM 526 C CA . GLU A 1 74 ? 13.257 -11.453 -22.743 1.00 82.75 74 GLU A CA 1
ATOM 527 C C . GLU A 1 74 ? 12.058 -12.019 -21.956 1.00 82.75 74 GLU A C 1
ATOM 529 O O . GLU A 1 74 ? 12.158 -12.367 -20.778 1.00 82.75 74 GLU A O 1
ATOM 534 N N . GLY A 1 75 ? 10.903 -12.121 -22.622 1.00 86.00 75 GLY A N 1
ATOM 535 C CA . GLY A 1 75 ? 9.653 -12.608 -22.033 1.00 86.00 75 GLY A CA 1
ATOM 536 C C . GLY A 1 75 ? 8.617 -11.502 -21.818 1.00 86.00 75 GLY A C 1
ATOM 537 O O . GLY A 1 75 ? 8.455 -10.614 -22.655 1.00 86.00 75 GLY A O 1
ATOM 538 N N . PHE A 1 76 ? 7.878 -11.574 -20.709 1.00 86.94 76 PHE A N 1
ATOM 539 C CA . PHE A 1 76 ? 6.852 -10.583 -20.355 1.00 86.94 76 PHE A CA 1
ATOM 540 C C . PHE A 1 76 ? 7.378 -9.131 -20.260 1.00 86.94 76 PHE A C 1
ATOM 542 O O . PHE A 1 76 ? 6.708 -8.244 -20.795 1.00 86.94 76 PHE A O 1
ATOM 549 N N . PRO A 1 77 ? 8.570 -8.852 -19.684 1.00 86.06 77 PRO A N 1
ATOM 550 C CA . PRO A 1 77 ? 9.093 -7.486 -19.590 1.00 86.06 77 PRO A CA 1
ATOM 551 C C . PRO A 1 77 ? 9.301 -6.843 -20.967 1.00 86.06 77 PRO A C 1
ATOM 553 O O . PRO A 1 77 ? 8.940 -5.686 -21.173 1.00 86.06 77 PRO A O 1
ATOM 556 N N . HIS A 1 78 ? 9.814 -7.607 -21.936 1.00 86.81 78 HIS A N 1
ATOM 557 C CA . HIS A 1 78 ? 10.020 -7.142 -23.308 1.00 86.81 78 HIS A CA 1
ATOM 558 C C . HIS A 1 78 ? 8.709 -6.733 -24.009 1.00 86.81 78 HIS A C 1
ATOM 560 O O . HIS A 1 78 ? 8.687 -5.747 -24.739 1.00 86.81 78 HIS A O 1
ATOM 566 N N . GLN A 1 79 ? 7.599 -7.441 -23.756 1.00 89.12 79 GLN A N 1
ATOM 567 C CA . GLN A 1 79 ? 6.288 -7.114 -24.346 1.00 89.12 79 GLN A CA 1
ATOM 568 C C . GLN A 1 79 ? 5.692 -5.817 -23.787 1.00 89.12 79 GLN A C 1
ATOM 570 O O . GLN A 1 79 ? 5.019 -5.081 -24.507 1.00 89.12 79 GLN A O 1
ATOM 575 N N . VAL A 1 80 ? 5.924 -5.545 -22.501 1.00 89.75 80 VAL A N 1
ATOM 576 C CA . VAL A 1 80 ? 5.463 -4.318 -21.837 1.00 89.75 80 VAL A CA 1
ATOM 577 C C . VAL A 1 80 ? 6.341 -3.129 -22.241 1.00 89.75 80 VAL A C 1
ATOM 579 O O . VAL A 1 80 ? 5.830 -2.044 -22.530 1.00 89.75 80 VAL A O 1
ATOM 582 N N . GLY A 1 81 ? 7.661 -3.335 -22.271 1.00 88.56 81 GLY A N 1
ATOM 583 C CA . GLY A 1 81 ? 8.667 -2.306 -22.527 1.00 88.56 81 GLY A CA 1
ATOM 584 C C . GLY A 1 81 ? 8.805 -1.290 -21.384 1.00 88.56 81 GLY A C 1
ATOM 585 O O . GLY A 1 81 ? 7.885 -1.070 -20.595 1.00 88.56 81 GLY A O 1
ATOM 586 N N . ALA A 1 82 ? 9.955 -0.611 -21.304 1.00 87.19 82 ALA A N 1
ATOM 587 C CA . ALA A 1 82 ? 10.228 0.352 -20.229 1.00 87.19 82 ALA A CA 1
ATOM 588 C C . ALA A 1 82 ? 9.233 1.529 -20.228 1.00 87.19 82 ALA A C 1
ATOM 590 O O . ALA A 1 82 ? 8.721 1.932 -19.185 1.00 87.19 82 ALA A O 1
ATOM 591 N N . CYS A 1 83 ? 8.875 2.030 -21.414 1.00 88.31 83 CYS A N 1
ATOM 592 C CA . CYS A 1 83 ? 7.858 3.073 -21.563 1.00 88.31 83 CYS A CA 1
ATOM 593 C C . CYS A 1 83 ? 6.463 2.606 -21.107 1.00 88.31 83 CYS A C 1
ATOM 595 O O . CYS A 1 83 ? 5.726 3.377 -20.489 1.00 88.31 83 CYS A O 1
ATOM 597 N N . GLY A 1 84 ? 6.088 1.356 -21.402 1.00 88.50 84 GLY A N 1
ATOM 598 C CA . GLY A 1 84 ? 4.827 0.779 -20.934 1.00 88.50 84 GLY A CA 1
ATOM 599 C C . GLY A 1 84 ? 4.806 0.643 -19.416 1.00 88.50 84 GLY A C 1
ATOM 600 O O . GLY A 1 84 ? 3.819 1.024 -18.786 1.00 88.50 84 GLY A O 1
ATOM 601 N N . TRP A 1 85 ? 5.924 0.210 -18.827 1.00 93.38 85 TRP A N 1
ATOM 602 C CA . TRP A 1 85 ? 6.070 0.094 -17.380 1.00 93.38 85 TRP A CA 1
ATOM 603 C C . TRP A 1 85 ? 5.842 1.430 -16.659 1.00 93.38 85 TRP A C 1
ATOM 605 O O . TRP A 1 85 ? 4.971 1.503 -15.788 1.00 93.38 85 TRP A O 1
ATOM 615 N N . VAL A 1 86 ? 6.525 2.504 -17.085 1.00 89.75 86 VAL A N 1
ATOM 616 C CA . VAL A 1 86 ? 6.384 3.846 -16.479 1.00 89.75 86 VAL A CA 1
ATOM 617 C C . VAL A 1 86 ? 4.956 4.384 -16.614 1.00 89.75 86 VAL A C 1
ATOM 619 O O . VAL A 1 86 ? 4.437 5.000 -15.686 1.00 89.75 86 VAL A O 1
ATOM 622 N N . LYS A 1 87 ? 4.273 4.133 -17.740 1.00 88.06 87 LYS A N 1
ATOM 623 C CA . LYS A 1 87 ? 2.875 4.565 -17.933 1.00 88.06 87 LYS A CA 1
ATOM 624 C C . LYS A 1 87 ? 1.916 3.889 -16.958 1.00 88.06 87 LYS A C 1
ATOM 626 O O . LYS A 1 87 ? 1.037 4.558 -16.419 1.00 88.06 87 LYS A O 1
ATOM 631 N N . VAL A 1 88 ? 2.071 2.584 -16.744 1.00 95.38 88 VAL A N 1
ATOM 632 C CA . VAL A 1 88 ? 1.242 1.848 -15.781 1.00 95.38 88 VAL A CA 1
ATOM 633 C C . VAL A 1 88 ? 1.561 2.302 -14.355 1.00 95.38 88 VAL A C 1
ATOM 635 O O . VAL A 1 88 ? 0.625 2.578 -13.610 1.00 95.38 88 VAL A O 1
ATOM 638 N N . GLN A 1 89 ? 2.841 2.501 -14.011 1.00 95.50 89 GLN A N 1
ATOM 639 C CA . GLN A 1 89 ? 3.247 3.042 -12.706 1.00 95.50 89 GLN A CA 1
ATOM 640 C C . GLN A 1 89 ? 2.611 4.416 -12.447 1.00 95.50 89 GLN A C 1
ATOM 642 O O . GLN A 1 89 ? 2.016 4.645 -11.399 1.00 95.50 89 GLN A O 1
ATOM 647 N N . MET A 1 90 ? 2.640 5.309 -13.439 1.00 91.56 90 MET A N 1
ATOM 648 C CA . MET A 1 90 ? 1.991 6.619 -13.362 1.00 91.56 90 MET A CA 1
ATOM 649 C C . MET A 1 90 ? 0.471 6.504 -13.149 1.00 91.56 90 MET A C 1
ATOM 651 O O . MET A 1 90 ? -0.115 7.296 -12.412 1.00 91.56 90 MET A O 1
ATOM 655 N N . GLY A 1 91 ? -0.174 5.509 -13.767 1.00 91.94 91 GLY A N 1
ATOM 656 C CA . GLY A 1 91 ? -1.587 5.200 -13.546 1.00 91.94 91 GLY A CA 1
ATOM 657 C C . GLY A 1 91 ? -1.879 4.748 -12.111 1.00 91.94 91 GLY A C 1
ATOM 658 O O . GLY A 1 91 ? -2.828 5.243 -11.499 1.00 91.94 91 GLY A O 1
ATOM 659 N N . CYS A 1 92 ? -1.044 3.869 -11.554 1.00 96.81 92 CYS A N 1
ATOM 660 C CA . CYS A 1 92 ? -1.124 3.447 -10.154 1.00 96.81 92 CYS A CA 1
ATOM 661 C C . CYS A 1 92 ? -0.939 4.631 -9.194 1.00 96.81 92 CYS A C 1
ATOM 663 O O . CYS A 1 92 ? -1.768 4.835 -8.309 1.00 96.81 92 CYS A O 1
ATOM 665 N N . ALA A 1 93 ? 0.076 5.468 -9.421 1.00 95.19 93 ALA A N 1
ATOM 666 C CA . ALA A 1 93 ? 0.337 6.663 -8.623 1.00 95.19 93 ALA A CA 1
ATOM 667 C C . ALA A 1 93 ? -0.843 7.654 -8.658 1.00 95.19 93 ALA A C 1
ATOM 669 O O . ALA A 1 93 ? -1.234 8.211 -7.633 1.00 95.19 93 ALA A O 1
ATOM 670 N N . PHE A 1 94 ? -1.478 7.839 -9.821 1.00 93.38 94 PHE A N 1
ATOM 671 C CA . PHE A 1 94 ? -2.679 8.669 -9.934 1.00 93.38 94 PHE A CA 1
ATOM 672 C C . PHE A 1 94 ? -3.864 8.089 -9.148 1.00 93.38 94 PHE A C 1
ATOM 674 O O . PHE A 1 94 ? -4.573 8.824 -8.457 1.00 93.38 94 PHE A O 1
ATOM 681 N N . LEU A 1 95 ? -4.071 6.772 -9.213 1.00 95.50 95 LEU A N 1
ATOM 682 C CA . LEU A 1 95 ? -5.105 6.103 -8.426 1.00 95.50 95 LEU A CA 1
ATOM 683 C C . LEU A 1 95 ? -4.849 6.269 -6.916 1.00 95.50 95 LEU A C 1
ATOM 685 O O . LEU A 1 95 ? -5.768 6.642 -6.184 1.00 95.50 95 LEU A O 1
ATOM 689 N N . ASN A 1 96 ? -3.602 6.083 -6.475 1.00 94.69 96 ASN A N 1
ATOM 690 C CA . ASN A 1 96 ? -3.152 6.277 -5.091 1.00 94.69 96 ASN A CA 1
ATOM 691 C C . ASN A 1 96 ? -3.282 7.739 -4.625 1.00 94.69 96 ASN A C 1
ATOM 693 O O . ASN A 1 96 ? -3.539 7.991 -3.450 1.00 94.69 96 ASN A O 1
ATOM 697 N N . PHE A 1 97 ? -3.175 8.711 -5.537 1.00 92.81 97 PHE A N 1
ATOM 698 C CA . PHE A 1 97 ? -3.405 10.128 -5.244 1.00 92.81 97 PHE A CA 1
ATOM 699 C C . PHE A 1 97 ? -4.892 10.444 -5.021 1.00 92.81 97 PHE A C 1
ATOM 701 O O . PHE A 1 97 ? -5.243 11.224 -4.135 1.00 92.81 97 PHE A O 1
ATOM 708 N N . MET A 1 98 ? -5.779 9.836 -5.814 1.00 91.75 98 MET A N 1
ATOM 709 C CA . MET A 1 98 ? -7.222 10.098 -5.758 1.00 91.75 98 MET A CA 1
ATOM 710 C C . MET A 1 98 ? -7.931 9.332 -4.636 1.00 91.75 98 MET A C 1
ATOM 712 O O . MET A 1 98 ? -8.898 9.832 -4.053 1.00 91.75 98 MET A O 1
ATOM 716 N N . PHE A 1 99 ? -7.471 8.123 -4.318 1.00 94.19 99 PHE A N 1
ATOM 717 C CA . PHE A 1 99 ? -8.143 7.240 -3.369 1.00 94.19 99 PHE A CA 1
ATOM 718 C C . PHE A 1 99 ? -8.271 7.795 -1.933 1.00 94.19 99 PHE A C 1
ATOM 720 O O . PHE A 1 99 ? -9.356 7.669 -1.360 1.00 94.19 99 PHE A O 1
ATOM 727 N N . PRO A 1 100 ? -7.266 8.475 -1.344 1.00 90.81 100 PRO A N 1
ATOM 728 C CA . PRO A 1 100 ? -7.404 9.058 -0.014 1.00 90.81 100 PRO A CA 1
ATOM 729 C C . PRO A 1 100 ? -8.555 10.070 0.081 1.00 90.81 100 PRO A C 1
ATOM 731 O O . PRO A 1 100 ? -9.306 10.072 1.057 1.00 90.81 100 PRO A O 1
ATOM 734 N N . LEU A 1 101 ? -8.755 10.881 -0.965 1.00 88.12 101 LEU A N 1
ATOM 735 C CA . LEU A 1 101 ? -9.882 11.816 -1.050 1.00 88.12 101 LEU A CA 1
ATOM 736 C C . LEU A 1 101 ? -11.219 11.079 -1.159 1.00 88.12 101 LEU A C 1
ATOM 738 O O . LEU A 1 101 ? -12.195 11.471 -0.517 1.00 88.12 101 LEU A O 1
ATOM 742 N N . TYR A 1 102 ? -11.256 10.008 -1.955 1.00 91.25 102 TYR A N 1
ATOM 743 C CA . TYR A 1 102 ? -12.438 9.166 -2.114 1.00 91.25 102 TYR A CA 1
ATOM 744 C C . TYR A 1 102 ? -12.874 8.551 -0.779 1.00 91.25 102 TYR A C 1
ATOM 746 O O . TYR A 1 102 ? -14.019 8.734 -0.362 1.00 91.25 102 TYR A O 1
ATOM 754 N N . VAL A 1 103 ? -11.961 7.883 -0.066 1.00 90.31 103 VAL A N 1
ATOM 755 C CA . VAL A 1 103 ? -12.302 7.200 1.190 1.00 90.31 103 VAL A CA 1
ATOM 756 C C . VAL A 1 103 ? -12.648 8.185 2.307 1.00 90.31 103 VAL A C 1
ATOM 758 O O . VAL A 1 103 ? -13.584 7.931 3.064 1.00 90.31 103 VAL A O 1
ATOM 761 N N . GLN A 1 104 ? -11.979 9.344 2.384 1.00 87.75 104 GLN A N 1
ATOM 762 C CA . GLN A 1 104 ? -12.342 10.387 3.348 1.00 87.75 104 GLN A CA 1
ATOM 763 C C . GLN A 1 104 ? -13.751 10.926 3.065 1.00 87.75 104 GLN A C 1
ATOM 765 O O . GLN A 1 104 ? -14.542 11.093 3.992 1.00 87.75 104 GLN A O 1
ATOM 770 N N . HIS A 1 105 ? -14.104 11.143 1.795 1.00 86.50 105 HIS A N 1
ATOM 771 C CA . HIS A 1 105 ? -15.445 11.589 1.418 1.00 86.50 105 HIS A CA 1
ATOM 772 C C . HIS A 1 105 ? -16.524 10.565 1.798 1.00 86.50 105 HIS A C 1
ATOM 774 O O . HIS A 1 105 ? -17.538 10.937 2.393 1.00 86.50 105 HIS A O 1
ATOM 780 N N . GLN A 1 106 ? -16.299 9.281 1.506 1.00 89.38 106 GLN A N 1
ATOM 781 C CA . GLN A 1 106 ? -17.245 8.213 1.842 1.00 89.38 106 GLN A CA 1
ATOM 782 C C . GLN A 1 106 ? -17.385 8.028 3.357 1.00 89.38 106 GLN A C 1
ATOM 784 O O . GLN A 1 106 ? -18.504 7.920 3.863 1.00 89.38 106 GLN A O 1
ATOM 789 N N . LEU A 1 107 ? -16.278 8.099 4.101 1.00 86.88 107 LEU A N 1
ATOM 790 C CA . LEU A 1 107 ? -16.295 8.044 5.561 1.00 86.88 107 LEU A CA 1
ATOM 791 C C . LEU A 1 107 ? -17.091 9.206 6.164 1.00 86.88 107 LEU A C 1
ATOM 793 O O . LEU A 1 107 ? -17.947 8.991 7.020 1.00 86.88 107 LEU A O 1
ATOM 797 N N . MET A 1 108 ? -16.856 10.431 5.693 1.00 83.88 108 MET A N 1
ATOM 798 C CA . MET A 1 108 ? -17.581 11.607 6.178 1.00 83.88 108 MET A CA 1
ATOM 799 C C . MET A 1 108 ? -19.077 11.538 5.858 1.00 83.88 108 MET A C 1
ATOM 801 O O . MET A 1 108 ? -19.894 11.946 6.684 1.00 83.88 108 MET A O 1
ATOM 805 N N . ARG A 1 109 ? -19.462 10.973 4.707 1.00 85.88 109 ARG A N 1
ATOM 806 C CA . ARG A 1 109 ? -20.872 10.712 4.373 1.00 85.88 109 ARG A CA 1
ATOM 807 C C . ARG A 1 109 ? -21.519 9.707 5.322 1.00 85.88 109 ARG A C 1
ATOM 809 O O . ARG A 1 109 ? -22.612 9.974 5.821 1.00 85.88 109 ARG A O 1
ATOM 816 N N . ALA A 1 110 ? -20.847 8.591 5.601 1.00 84.50 110 ALA A N 1
ATOM 817 C CA . ALA A 1 110 ? -21.339 7.578 6.534 1.00 84.50 110 ALA A CA 1
ATOM 818 C C . ALA A 1 110 ? -21.509 8.150 7.954 1.00 84.50 110 ALA A C 1
ATOM 820 O O . ALA A 1 110 ? -22.536 7.941 8.604 1.00 84.50 110 ALA A O 1
ATOM 821 N N . ILE A 1 111 ? -20.541 8.954 8.404 1.00 82.69 111 ILE A N 1
ATOM 822 C CA . ILE A 1 111 ? -20.598 9.641 9.699 1.00 82.69 111 ILE A CA 1
ATOM 823 C C . ILE A 1 111 ? -21.758 10.643 9.748 1.00 82.69 111 ILE A C 1
ATOM 825 O O . ILE A 1 111 ? -22.519 10.640 10.716 1.00 82.69 111 ILE A O 1
ATOM 829 N N . ALA A 1 112 ? -21.940 11.465 8.710 1.00 83.50 112 ALA A N 1
ATOM 830 C CA . ALA A 1 112 ? -23.015 12.456 8.659 1.00 83.50 112 ALA A CA 1
ATOM 831 C C . ALA A 1 112 ? -24.410 11.814 8.763 1.00 83.50 112 ALA A C 1
ATOM 833 O O . ALA A 1 112 ? -25.288 12.355 9.438 1.00 83.50 112 ALA A O 1
ATOM 834 N N . HIS A 1 113 ? -24.606 10.637 8.157 1.00 82.44 113 HIS A N 1
ATOM 835 C CA . HIS A 1 113 ? -25.844 9.867 8.301 1.00 82.44 113 HIS A CA 1
ATOM 836 C C . HIS A 1 113 ? -26.071 9.378 9.739 1.00 82.44 113 HIS A C 1
ATOM 838 O O . HIS A 1 113 ? -27.186 9.489 10.253 1.00 82.44 113 HIS A O 1
ATOM 844 N N . ARG A 1 114 ? -2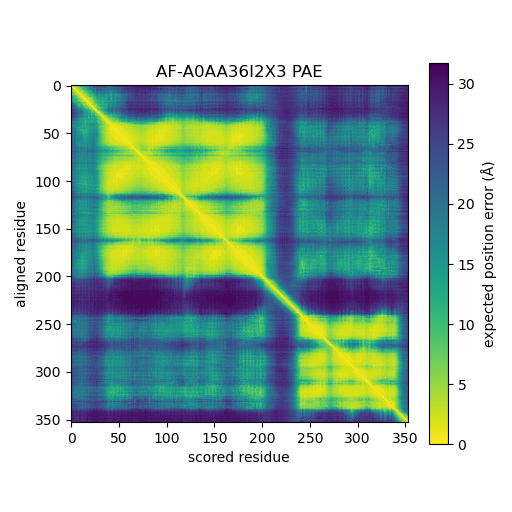5.029 8.889 10.426 1.00 75.56 114 ARG A N 1
ATOM 845 C CA . ARG A 1 114 ? -25.142 8.445 11.827 1.00 75.56 114 ARG A CA 1
ATOM 846 C C . ARG A 1 114 ? -25.307 9.603 12.815 1.00 75.56 114 ARG A C 1
ATOM 848 O O . ARG A 1 114 ? -26.047 9.467 13.787 1.00 75.56 114 ARG A O 1
ATOM 855 N N . GLN A 1 115 ? -24.702 10.759 12.551 1.00 75.44 115 GLN A N 1
ATOM 856 C CA . GLN A 1 115 ? -24.778 11.943 13.416 1.00 75.44 115 GLN A CA 1
ATOM 857 C C . GLN A 1 115 ? -26.201 12.515 13.538 1.00 75.44 115 GLN A C 1
ATOM 859 O O . GLN A 1 115 ? -26.553 13.085 14.569 1.00 75.44 115 GLN A O 1
ATOM 864 N N . GLN A 1 116 ? -27.059 12.318 12.532 1.00 72.25 116 GLN A N 1
ATOM 865 C CA . GLN A 1 116 ? -28.477 12.700 12.614 1.00 72.25 116 GLN A CA 1
ATOM 866 C C . GLN A 1 116 ? -29.256 11.898 13.673 1.00 72.25 116 GLN A C 1
ATOM 868 O O . GLN A 1 116 ? -30.332 12.320 14.091 1.00 72.25 116 GLN A O 1
ATOM 873 N N . SER A 1 117 ? -28.708 10.768 14.132 1.00 62.19 117 SER A N 1
ATOM 874 C CA . SER A 1 117 ? -29.362 9.846 15.067 1.00 62.19 117 SER A CA 1
ATOM 875 C C . SER A 1 117 ? -28.969 10.064 16.538 1.00 62.19 117 SER A C 1
ATOM 877 O O . SER A 1 117 ? -29.516 9.392 17.412 1.00 62.19 117 SER A O 1
ATOM 879 N N . GLY A 1 118 ? -28.052 10.994 16.846 1.00 64.75 118 GLY A N 1
ATOM 880 C CA . GLY A 1 118 ? -27.647 11.300 18.223 1.00 64.75 118 GLY A CA 1
ATOM 881 C C . GLY A 1 118 ? -26.204 11.794 18.376 1.00 64.75 118 GLY A C 1
ATOM 882 O O . GLY A 1 118 ? -25.508 12.077 17.404 1.00 64.75 118 GLY A O 1
ATOM 883 N N . ALA A 1 119 ? -25.753 11.917 19.629 1.00 62.88 119 ALA A N 1
ATOM 884 C CA . ALA A 1 119 ? -24.380 12.304 19.946 1.00 62.88 119 ALA A CA 1
ATOM 885 C C . ALA A 1 119 ? -23.386 11.222 19.492 1.00 62.88 119 ALA A C 1
ATOM 887 O O . ALA A 1 119 ? -23.517 10.060 19.868 1.00 62.88 119 ALA A O 1
ATOM 888 N N . MET A 1 120 ? -22.384 11.628 18.710 1.00 65.00 120 MET A N 1
ATOM 889 C CA . MET A 1 120 ? -21.436 10.729 18.055 1.00 65.00 120 MET A CA 1
ATOM 890 C C . MET A 1 120 ? -20.401 10.163 19.035 1.00 65.00 120 MET A C 1
ATOM 892 O O . MET A 1 120 ? -19.622 10.904 19.640 1.00 65.00 120 MET A O 1
ATOM 896 N N . SER A 1 121 ? -20.367 8.839 19.165 1.00 73.12 121 SER A N 1
ATOM 897 C CA . SER A 1 121 ? -19.349 8.101 19.911 1.00 73.12 121 SER A CA 1
ATOM 898 C C . SER A 1 121 ? -18.191 7.672 19.005 1.00 73.12 121 SER A C 1
ATOM 900 O O . SER A 1 121 ? -18.356 7.432 17.812 1.00 73.12 121 SER A O 1
ATOM 902 N N . GLN A 1 122 ? -17.006 7.470 19.587 1.00 70.56 122 GLN A N 1
ATOM 903 C CA . GLN A 1 122 ? -15.855 6.864 18.896 1.00 70.56 122 GLN A CA 1
ATOM 904 C C . GLN A 1 122 ? -16.152 5.444 18.391 1.00 70.56 122 GLN A C 1
ATOM 906 O O . GLN A 1 122 ? -15.574 4.985 17.406 1.00 70.56 122 GLN A O 1
ATOM 911 N N . LYS A 1 123 ? -17.093 4.753 19.044 1.00 74.06 123 LYS A N 1
ATOM 912 C CA . LYS A 1 123 ? -17.624 3.476 18.566 1.00 74.06 123 LYS A CA 1
ATOM 913 C C . LYS A 1 123 ? -18.349 3.636 17.222 1.00 74.06 123 LYS A C 1
ATOM 915 O O . LYS A 1 123 ? -18.097 2.850 16.317 1.00 74.06 123 LYS A O 1
ATOM 920 N N . ASP A 1 124 ? -19.153 4.686 17.069 1.00 76.25 124 ASP A N 1
ATOM 921 C CA . ASP A 1 124 ? -19.932 4.942 15.851 1.00 76.25 124 ASP A CA 1
ATOM 922 C C . ASP A 1 124 ? -19.021 5.316 14.672 1.00 76.25 124 ASP A C 1
ATOM 924 O O . ASP A 1 124 ? -19.282 4.937 13.530 1.00 76.25 124 ASP A O 1
ATOM 928 N N . VAL A 1 125 ? -17.907 6.009 14.944 1.00 76.75 125 VAL A N 1
ATOM 929 C CA . VAL A 1 125 ? -16.862 6.297 13.945 1.00 76.75 125 VAL A CA 1
ATOM 930 C C . VAL A 1 125 ? -16.205 5.003 13.456 1.00 76.75 125 VAL A C 1
ATOM 932 O O . VAL A 1 125 ? -16.038 4.819 12.250 1.00 76.75 125 VAL A O 1
ATOM 935 N N . LYS A 1 126 ? -15.871 4.078 14.369 1.00 78.94 126 LYS A N 1
ATOM 936 C CA . LYS A 1 126 ? -15.304 2.767 14.014 1.00 78.94 126 LYS A CA 1
ATOM 937 C C . LYS A 1 126 ? -16.280 1.930 13.181 1.00 78.94 126 LYS A C 1
ATOM 939 O O . LYS A 1 126 ? -15.867 1.346 12.185 1.00 78.94 126 LYS A O 1
ATOM 944 N N . GLU A 1 127 ? -17.551 1.876 13.572 1.00 80.00 127 GLU A N 1
ATOM 945 C CA . GLU A 1 127 ? -18.584 1.132 12.835 1.00 80.00 127 GLU A CA 1
ATOM 946 C C . GLU A 1 127 ? -18.821 1.729 11.440 1.00 80.00 127 GLU A C 1
ATOM 948 O O . GLU A 1 127 ? -18.878 0.988 10.463 1.00 80.00 127 GLU A O 1
ATOM 953 N N . SER A 1 128 ? -18.837 3.062 11.320 1.00 82.19 128 SER A N 1
ATOM 954 C CA . SER A 1 128 ? -18.932 3.749 10.018 1.00 82.19 128 SER A CA 1
ATOM 955 C C . SER A 1 128 ? -17.760 3.452 9.105 1.00 82.19 128 SER A C 1
ATOM 957 O O . SER A 1 128 ? -17.935 3.260 7.907 1.00 82.19 128 SER A O 1
ATOM 959 N N . PHE A 1 129 ? -16.562 3.381 9.670 1.00 82.38 129 PHE A N 1
ATOM 960 C CA . PHE A 1 129 ? -15.387 2.986 8.916 1.00 82.38 129 PHE A CA 1
ATOM 961 C C . PHE A 1 129 ? -15.489 1.539 8.417 1.00 82.38 129 PHE A C 1
ATOM 963 O O . PHE A 1 129 ? -15.191 1.281 7.256 1.00 82.38 129 PHE A O 1
ATOM 970 N N . GLN A 1 130 ? -15.922 0.601 9.266 1.00 79.94 130 GLN A N 1
ATOM 971 C CA . GLN A 1 130 ? -16.060 -0.809 8.880 1.00 79.94 130 GLN A CA 1
ATOM 972 C C . GLN A 1 130 ? -17.089 -1.011 7.768 1.00 79.94 130 GLN A C 1
ATOM 974 O O . GLN A 1 130 ? -16.821 -1.767 6.840 1.00 79.94 130 GLN A O 1
ATOM 979 N N . GLU A 1 131 ? -18.220 -0.313 7.841 1.00 82.50 131 GLU A N 1
ATOM 980 C CA . GLU A 1 131 ? -19.246 -0.324 6.796 1.00 82.50 131 GLU A CA 1
ATOM 981 C C . GLU A 1 131 ? -18.680 0.179 5.464 1.00 82.50 131 GLU A C 1
ATOM 983 O O . GLU A 1 131 ? -18.746 -0.526 4.463 1.00 82.50 131 GLU A O 1
ATOM 988 N N . VAL A 1 132 ? -18.011 1.338 5.456 1.00 84.88 132 VAL A N 1
ATOM 989 C CA . VAL A 1 132 ? -17.386 1.869 4.234 1.00 84.88 132 VAL A CA 1
ATOM 990 C C . VAL A 1 132 ? -16.320 0.915 3.689 1.00 84.88 132 VAL A C 1
ATOM 992 O O . VAL A 1 132 ? -16.244 0.717 2.486 1.00 84.88 132 VAL A O 1
ATOM 995 N N . PHE A 1 133 ? -15.504 0.285 4.532 1.00 81.75 133 PHE A N 1
ATOM 996 C CA . PHE A 1 133 ? -14.435 -0.595 4.047 1.00 81.75 133 PHE A CA 1
ATOM 997 C C . PHE A 1 133 ? -14.915 -1.958 3.538 1.00 81.75 133 PHE A C 1
ATOM 999 O O . PHE A 1 133 ? -14.268 -2.527 2.659 1.00 81.75 133 PHE A O 1
ATOM 1006 N N . LEU A 1 134 ? -16.003 -2.498 4.091 1.00 78.44 134 LEU A N 1
ATOM 1007 C CA . LEU A 1 134 ? -16.510 -3.826 3.732 1.00 78.44 134 LEU A CA 1
ATOM 1008 C C . LEU A 1 134 ? -17.622 -3.785 2.683 1.00 78.44 134 LEU A C 1
ATOM 1010 O O . LEU A 1 134 ? -17.775 -4.751 1.938 1.00 78.44 134 LEU A O 1
ATOM 1014 N N . GLU A 1 135 ? -18.396 -2.703 2.628 1.00 86.56 135 GLU A N 1
ATOM 1015 C CA . GLU A 1 135 ? -19.585 -2.611 1.774 1.00 86.56 135 GLU A CA 1
ATOM 1016 C C . GLU A 1 135 ? -19.387 -1.687 0.563 1.00 86.56 135 GLU A C 1
ATOM 1018 O O . GLU A 1 135 ? -20.106 -1.816 -0.430 1.00 86.56 135 GLU A O 1
ATOM 1023 N N . ASP A 1 136 ? -18.397 -0.784 0.583 1.00 89.94 136 ASP A N 1
ATOM 1024 C CA . ASP A 1 136 ? -18.112 0.078 -0.566 1.00 89.94 136 ASP A CA 1
ATOM 1025 C C . ASP A 1 136 ? -17.341 -0.686 -1.652 1.00 89.94 136 ASP A C 1
ATOM 1027 O O . ASP A 1 136 ? -16.173 -1.061 -1.508 1.00 89.94 136 ASP A O 1
ATOM 1031 N N . PHE A 1 137 ? -18.004 -0.873 -2.793 1.00 90.00 137 PHE A N 1
ATOM 1032 C CA . PHE A 1 137 ? -17.434 -1.549 -3.956 1.00 90.00 137 PHE A CA 1
ATOM 1033 C C . PHE A 1 137 ? -16.139 -0.889 -4.462 1.00 90.00 137 PHE A C 1
ATOM 1035 O O . PHE A 1 137 ? -15.216 -1.585 -4.888 1.00 90.00 137 PHE A O 1
ATOM 1042 N N . GLY A 1 138 ? -16.050 0.444 -4.405 1.00 88.38 138 GLY A N 1
ATOM 1043 C CA . GLY A 1 138 ? -14.867 1.190 -4.828 1.00 88.38 138 GLY A CA 1
ATOM 1044 C C . GLY A 1 138 ? -13.672 0.940 -3.912 1.00 88.38 138 GLY A C 1
ATOM 1045 O O . GLY A 1 138 ? -12.562 0.732 -4.402 1.00 88.38 138 GLY A O 1
ATOM 1046 N N . VAL A 1 139 ? -13.897 0.880 -2.596 1.00 89.69 139 VAL A N 1
ATOM 1047 C CA . VAL A 1 139 ? -12.855 0.514 -1.623 1.00 89.69 139 VAL A CA 1
ATOM 1048 C C . VAL A 1 139 ? -12.382 -0.920 -1.846 1.00 89.69 139 VAL A C 1
ATOM 1050 O O . VAL A 1 139 ? -11.176 -1.150 -1.933 1.00 89.69 139 VAL A O 1
ATOM 1053 N N . CYS A 1 140 ? -13.300 -1.873 -2.021 1.00 89.69 140 CYS A N 1
ATOM 1054 C CA . CYS A 1 140 ? -12.940 -3.264 -2.311 1.00 89.69 140 CYS A CA 1
ATOM 1055 C C . CYS A 1 140 ? -12.104 -3.394 -3.591 1.00 89.69 140 CYS A C 1
ATOM 1057 O O . CYS A 1 140 ? -11.079 -4.074 -3.589 1.00 89.69 140 CYS A O 1
ATOM 1059 N N . LEU A 1 141 ? -12.499 -2.719 -4.673 1.00 90.81 141 LEU A N 1
ATOM 1060 C CA . LEU A 1 141 ? -11.744 -2.731 -5.927 1.00 90.81 141 LEU A CA 1
ATOM 1061 C C . LEU A 1 141 ? -10.348 -2.120 -5.755 1.00 90.81 141 LEU A C 1
ATOM 1063 O O . LEU A 1 141 ? -9.370 -2.647 -6.289 1.00 90.81 141 LEU A O 1
ATOM 1067 N N . TYR A 1 142 ? -10.244 -1.035 -4.987 1.00 92.75 142 TYR A N 1
ATOM 1068 C CA . TYR A 1 142 ? -8.965 -0.392 -4.724 1.00 92.75 142 TYR A CA 1
ATOM 1069 C C . TYR A 1 142 ? -8.003 -1.296 -3.953 1.00 92.75 142 TYR A C 1
ATOM 1071 O O . TYR A 1 142 ? -6.820 -1.281 -4.264 1.00 92.75 142 TYR A O 1
ATOM 1079 N N . VAL A 1 143 ? -8.467 -2.128 -3.013 1.00 90.56 143 VAL A N 1
ATOM 1080 C CA . VAL A 1 143 ? -7.584 -3.081 -2.307 1.00 90.56 143 VAL A CA 1
ATOM 1081 C C . VAL A 1 143 ? -6.847 -3.988 -3.299 1.00 90.56 143 VAL A C 1
ATOM 1083 O O . VAL A 1 143 ? -5.638 -4.178 -3.175 1.00 90.56 143 VAL A O 1
ATOM 1086 N N . PHE A 1 144 ? -7.535 -4.487 -4.330 1.00 92.50 144 PHE A N 1
ATOM 1087 C CA . PHE A 1 144 ? -6.892 -5.279 -5.384 1.00 92.50 144 PHE A CA 1
ATOM 1088 C C . PHE A 1 144 ? -5.935 -4.444 -6.238 1.00 92.50 144 PHE A C 1
ATOM 1090 O O . PHE A 1 144 ? -4.833 -4.898 -6.541 1.00 92.50 144 PHE A O 1
ATOM 1097 N N . ALA A 1 145 ? -6.327 -3.222 -6.603 1.00 92.56 145 ALA A N 1
ATOM 1098 C CA . ALA A 1 145 ? -5.474 -2.318 -7.371 1.00 92.56 145 ALA A CA 1
ATOM 1099 C C . ALA A 1 145 ? -4.206 -1.915 -6.599 1.00 92.56 145 ALA A C 1
ATOM 1101 O O . ALA A 1 145 ? -3.131 -1.812 -7.181 1.00 92.56 145 ALA A O 1
ATOM 1102 N N . TRP A 1 146 ? -4.315 -1.747 -5.286 1.00 93.75 146 TRP A N 1
ATOM 1103 C CA . TRP A 1 146 ? -3.224 -1.410 -4.384 1.00 93.75 146 TRP A CA 1
ATOM 1104 C C . TRP A 1 146 ? -2.211 -2.555 -4.253 1.00 93.75 146 TRP A C 1
ATOM 1106 O O . TRP A 1 146 ? -1.009 -2.321 -4.365 1.00 93.75 146 TRP A O 1
ATOM 1116 N N . VAL A 1 147 ? -2.676 -3.803 -4.126 1.00 91.44 147 VAL A N 1
ATOM 1117 C CA . VAL A 1 147 ? -1.796 -4.989 -4.168 1.00 91.44 147 VAL A CA 1
ATOM 1118 C C . VAL A 1 147 ? -1.157 -5.151 -5.552 1.00 91.44 147 VAL A C 1
ATOM 1120 O O . VAL A 1 147 ? 0.045 -5.389 -5.653 1.00 91.44 147 VAL A O 1
ATOM 1123 N N . ALA A 1 148 ? -1.920 -4.963 -6.632 1.00 92.81 148 ALA A N 1
ATOM 1124 C CA . ALA A 1 148 ? -1.376 -5.006 -7.990 1.00 92.81 148 ALA A CA 1
ATOM 1125 C C . ALA A 1 148 ? -0.315 -3.914 -8.224 1.00 92.81 148 ALA A C 1
ATOM 1127 O O . ALA A 1 148 ? 0.702 -4.173 -8.866 1.00 92.81 148 ALA A O 1
ATOM 1128 N N . SER A 1 149 ? -0.516 -2.718 -7.660 1.00 95.25 149 SER A N 1
ATOM 1129 C CA . SER A 1 149 ? 0.444 -1.611 -7.696 1.00 95.25 149 SER A CA 1
ATOM 1130 C C . SER A 1 149 ? 1.762 -1.976 -7.017 1.00 95.25 149 SER A C 1
ATOM 1132 O O . SER A 1 149 ? 2.821 -1.609 -7.528 1.00 95.25 149 SER A O 1
ATOM 1134 N N . LEU A 1 150 ? 1.726 -2.707 -5.898 1.00 94.25 150 LEU A N 1
ATOM 1135 C CA . LEU A 1 150 ? 2.940 -3.197 -5.244 1.00 94.25 150 LEU A CA 1
ATOM 1136 C C . LEU A 1 150 ? 3.699 -4.167 -6.150 1.00 94.25 150 LEU A C 1
ATOM 1138 O O . LEU A 1 150 ? 4.877 -3.944 -6.416 1.00 94.25 150 LEU A O 1
ATOM 1142 N N . VAL A 1 151 ? 3.019 -5.197 -6.666 1.00 92.44 151 VAL A N 1
ATOM 1143 C CA . VAL A 1 151 ? 3.632 -6.185 -7.572 1.00 92.44 151 VAL A CA 1
ATOM 1144 C C . VAL A 1 151 ? 4.256 -5.483 -8.777 1.00 92.44 151 VAL A C 1
ATOM 1146 O O . VAL A 1 151 ? 5.401 -5.753 -9.132 1.00 92.44 151 VAL A O 1
ATOM 1149 N N . TRP A 1 152 ? 3.544 -4.523 -9.372 1.00 94.94 152 TRP A N 1
ATOM 1150 C CA . TRP A 1 152 ? 4.050 -3.743 -10.500 1.00 94.94 152 TRP A CA 1
ATOM 1151 C C . TRP A 1 152 ? 5.308 -2.936 -10.157 1.00 94.94 152 TRP A C 1
ATOM 1153 O O . TRP A 1 152 ? 6.255 -2.891 -10.949 1.00 94.94 152 TRP A O 1
ATOM 1163 N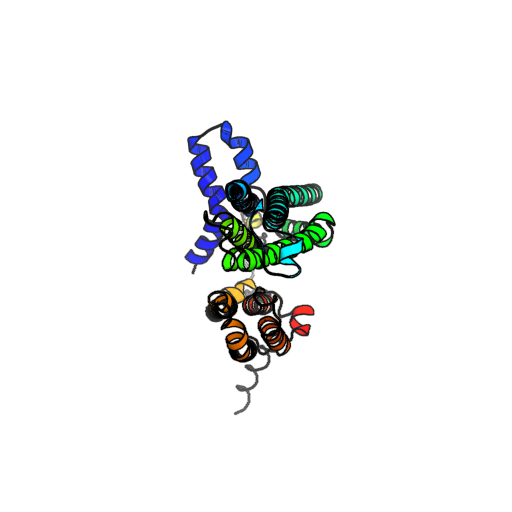 N . SER A 1 153 ? 5.342 -2.353 -8.956 1.00 94.56 153 SER A N 1
ATOM 1164 C CA . SER A 1 153 ? 6.480 -1.576 -8.461 1.00 94.56 153 SER A CA 1
ATOM 1165 C C . SER A 1 153 ? 7.701 -2.469 -8.206 1.00 94.56 153 SER A C 1
ATOM 1167 O O . SER A 1 153 ? 8.806 -2.132 -8.627 1.00 94.56 153 SER A O 1
ATOM 1169 N N . VAL A 1 154 ? 7.510 -3.649 -7.605 1.00 91.75 154 VAL A N 1
ATOM 1170 C CA . VAL A 1 154 ? 8.580 -4.639 -7.371 1.00 91.75 154 VAL A CA 1
ATOM 1171 C C . VAL A 1 154 ? 9.174 -5.136 -8.691 1.00 91.75 154 VAL A C 1
ATOM 1173 O O . VAL A 1 154 ? 10.397 -5.150 -8.855 1.00 91.75 154 VAL A O 1
ATOM 1176 N N . LEU A 1 155 ? 8.326 -5.465 -9.673 1.00 90.19 155 LEU A N 1
ATOM 1177 C CA . LEU A 1 155 ? 8.779 -5.848 -11.015 1.00 90.19 155 LEU A CA 1
ATOM 1178 C C . LEU A 1 155 ? 9.635 -4.745 -11.657 1.00 90.19 155 LEU A C 1
ATOM 1180 O O . LEU A 1 155 ? 10.676 -5.034 -12.244 1.00 90.19 155 LEU A O 1
ATOM 1184 N N . GLY A 1 156 ? 9.249 -3.480 -11.481 1.00 88.94 156 GLY A N 1
ATOM 1185 C CA . GLY A 1 156 ? 9.998 -2.329 -11.982 1.00 88.94 156 GLY A CA 1
ATOM 1186 C C . GLY A 1 156 ? 11.417 -2.210 -11.443 1.00 88.94 156 GLY A C 1
ATOM 1187 O O . GLY A 1 156 ? 12.339 -1.937 -12.214 1.00 88.94 156 GLY A O 1
ATOM 1188 N N . VAL A 1 157 ? 11.612 -2.452 -10.141 1.00 89.19 157 VAL A N 1
ATOM 1189 C CA . VAL A 1 157 ? 12.949 -2.427 -9.522 1.00 89.19 157 VAL A CA 1
ATOM 1190 C C . VAL A 1 157 ? 13.857 -3.458 -10.189 1.00 89.19 157 VAL A C 1
ATOM 1192 O O . VAL A 1 157 ? 14.974 -3.118 -10.580 1.00 89.19 157 VAL A O 1
ATOM 1195 N N . SER A 1 158 ? 13.366 -4.686 -10.379 1.00 85.12 158 SER A N 1
ATOM 1196 C CA . SER A 1 158 ? 14.126 -5.750 -11.042 1.00 85.12 158 SER A CA 1
ATOM 1197 C C . SER A 1 158 ? 14.433 -5.394 -12.503 1.00 85.12 158 SER A C 1
ATOM 1199 O O . SER A 1 158 ? 15.590 -5.413 -12.931 1.00 85.12 158 SER A O 1
ATOM 1201 N N . TRP A 1 159 ? 13.419 -4.995 -13.272 1.00 87.56 159 TRP A N 1
ATOM 1202 C CA . TRP A 1 159 ? 13.553 -4.800 -14.718 1.00 87.56 159 TRP A CA 1
ATOM 1203 C C . TRP A 1 159 ? 14.457 -3.619 -15.087 1.00 87.56 159 TRP A C 1
ATOM 1205 O O . TRP A 1 159 ? 15.241 -3.714 -16.035 1.00 87.56 159 TRP A O 1
ATOM 1215 N N . LEU A 1 160 ? 14.378 -2.518 -14.334 1.00 83.06 160 LEU A N 1
ATOM 1216 C CA . LEU A 1 160 ? 15.172 -1.311 -14.587 1.00 83.06 160 LEU A CA 1
ATOM 1217 C C . LEU A 1 160 ? 16.603 -1.419 -14.041 1.00 83.06 160 LEU A C 1
ATOM 1219 O O . LEU A 1 160 ? 17.506 -0.773 -14.571 1.00 83.06 160 LEU A O 1
ATOM 1223 N N . HIS A 1 161 ? 16.840 -2.238 -13.009 1.00 79.50 161 HIS A N 1
ATOM 1224 C CA . HIS A 1 161 ? 18.181 -2.439 -12.456 1.00 79.50 161 HIS A CA 1
ATOM 1225 C C . HIS A 1 161 ? 19.100 -3.199 -13.423 1.00 79.50 161 HIS A C 1
ATOM 1227 O O . HIS A 1 161 ? 20.245 -2.797 -13.623 1.00 79.50 161 HIS A O 1
ATOM 1233 N N . HIS A 1 162 ? 18.604 -4.269 -14.051 1.00 67.38 162 HIS A N 1
ATOM 1234 C CA . HIS A 1 162 ? 19.436 -5.165 -14.865 1.00 67.38 162 HIS A CA 1
ATOM 1235 C C . HIS A 1 162 ? 19.836 -4.611 -16.239 1.00 67.38 162 HIS A C 1
ATOM 1237 O O . HIS A 1 162 ? 20.763 -5.128 -16.857 1.00 67.38 162 HIS A O 1
ATOM 1243 N N . THR A 1 163 ? 19.161 -3.570 -16.723 1.00 67.88 163 THR A N 1
ATOM 1244 C CA . THR A 1 163 ? 19.259 -3.125 -18.123 1.00 67.88 163 THR A CA 1
ATOM 1245 C C . THR A 1 163 ? 19.951 -1.776 -18.303 1.00 67.88 163 THR A C 1
ATOM 1247 O O . THR A 1 163 ? 20.213 -1.366 -19.430 1.00 67.88 163 THR A O 1
ATOM 1250 N N . GLY A 1 164 ? 20.272 -1.068 -17.212 1.00 71.56 164 GLY A N 1
ATOM 1251 C CA . GLY A 1 164 ? 20.871 0.271 -17.284 1.00 71.56 164 GLY A CA 1
ATOM 1252 C C . GLY A 1 164 ? 19.942 1.331 -17.893 1.00 71.56 164 GLY A C 1
ATOM 1253 O O . GLY A 1 164 ? 20.391 2.423 -18.231 1.00 71.56 164 GLY A O 1
ATOM 1254 N N . CYS A 1 165 ? 18.649 1.026 -18.013 1.00 76.00 165 CYS A N 1
ATOM 1255 C CA . CYS A 1 165 ? 17.639 1.853 -18.672 1.00 76.00 165 CYS A CA 1
ATOM 1256 C C . CYS A 1 165 ? 17.083 3.008 -17.829 1.00 76.00 165 CYS A C 1
ATOM 1258 O O . CYS A 1 165 ? 16.057 3.588 -18.173 1.00 76.00 165 CYS A O 1
ATOM 1260 N N . ASP A 1 166 ? 17.749 3.323 -16.724 1.00 82.69 166 ASP A N 1
ATOM 1261 C CA . ASP A 1 166 ? 17.376 4.371 -15.776 1.00 82.69 166 ASP A CA 1
ATOM 1262 C C . ASP A 1 166 ? 18.645 5.122 -15.329 1.00 82.69 166 ASP A C 1
ATOM 1264 O O . ASP A 1 166 ? 19.071 5.002 -14.172 1.00 82.69 166 ASP A O 1
ATOM 1268 N N . PRO A 1 167 ? 19.328 5.828 -16.256 1.00 82.12 167 PRO A N 1
ATOM 1269 C CA . PRO A 1 167 ? 20.551 6.562 -15.944 1.00 82.12 167 PRO A CA 1
ATOM 1270 C C . PRO A 1 167 ? 20.300 7.702 -14.953 1.00 82.12 167 PRO A C 1
ATOM 1272 O O . PRO A 1 167 ? 21.186 8.022 -14.161 1.00 82.12 167 PRO A O 1
ATOM 1275 N N . SER A 1 168 ? 19.106 8.300 -14.975 1.00 84.38 168 SER A N 1
ATOM 1276 C CA . SER A 1 168 ? 18.718 9.362 -14.047 1.00 84.38 168 SER A CA 1
ATOM 1277 C C . SER A 1 168 ? 18.306 8.846 -12.663 1.00 84.38 168 SER A C 1
ATOM 1279 O O . SER A 1 168 ? 18.377 9.590 -11.685 1.00 84.38 168 SER A O 1
ATOM 1281 N N . GLY A 1 169 ? 17.892 7.579 -12.561 1.00 87.12 169 GLY A N 1
ATOM 1282 C CA . GLY A 1 169 ? 17.390 6.985 -11.323 1.00 87.12 169 GLY A CA 1
ATOM 1283 C C . GLY A 1 169 ? 15.908 7.263 -11.047 1.00 87.12 169 GLY A C 1
ATOM 1284 O O . GLY A 1 169 ? 15.381 6.771 -10.046 1.00 87.12 169 GLY A O 1
ATOM 1285 N N . TRP A 1 170 ? 15.224 8.055 -11.883 1.00 89.19 170 TRP A N 1
ATOM 1286 C CA . TRP A 1 170 ? 13.830 8.446 -11.657 1.00 89.19 170 TRP A CA 1
ATOM 1287 C C . TRP A 1 170 ? 12.858 7.271 -11.785 1.00 89.19 170 TRP A C 1
ATOM 1289 O O . TRP A 1 170 ? 11.888 7.209 -11.026 1.00 89.19 170 TRP A O 1
ATOM 1299 N N . GLY A 1 171 ? 13.122 6.323 -12.690 1.00 88.81 171 GLY A N 1
ATOM 1300 C CA . GLY A 1 171 ? 12.270 5.148 -12.887 1.00 88.81 171 GLY A CA 1
ATOM 1301 C C . GLY A 1 171 ? 12.279 4.223 -11.670 1.00 88.81 171 GLY A C 1
ATOM 1302 O O . GLY A 1 171 ? 11.222 3.874 -11.140 1.00 88.81 171 GLY A O 1
ATOM 1303 N N . ARG A 1 172 ? 13.471 3.892 -11.155 1.00 90.69 172 ARG A N 1
ATOM 1304 C CA . ARG A 1 172 ? 13.597 3.129 -9.902 1.00 90.69 172 ARG A CA 1
ATOM 1305 C C . ARG A 1 172 ? 13.107 3.927 -8.700 1.00 90.69 172 ARG A C 1
ATOM 1307 O O . ARG A 1 172 ? 12.496 3.349 -7.808 1.00 90.69 172 ARG A O 1
ATOM 1314 N N . GLY A 1 173 ? 13.323 5.242 -8.682 1.00 90.75 173 GLY A N 1
ATOM 1315 C CA . GLY A 1 173 ? 12.780 6.129 -7.652 1.00 90.75 173 GLY A CA 1
ATOM 1316 C C . GLY A 1 173 ? 11.254 6.046 -7.554 1.00 90.75 173 GLY A C 1
ATOM 1317 O O . GLY A 1 173 ? 10.726 5.891 -6.455 1.00 90.75 173 GLY A O 1
ATOM 1318 N N . ALA A 1 174 ? 10.551 6.064 -8.692 1.00 93.69 174 ALA A N 1
ATOM 1319 C CA . ALA A 1 174 ? 9.101 5.872 -8.737 1.00 93.69 174 ALA A CA 1
ATOM 1320 C C . ALA A 1 174 ? 8.686 4.496 -8.191 1.00 93.69 174 ALA A C 1
ATOM 1322 O O . ALA A 1 174 ? 7.780 4.413 -7.366 1.00 93.69 174 ALA A O 1
ATOM 1323 N N . ALA A 1 175 ? 9.392 3.430 -8.583 1.00 94.31 175 ALA A N 1
ATOM 1324 C CA . ALA A 1 175 ? 9.133 2.082 -8.078 1.00 94.31 175 ALA A CA 1
ATOM 1325 C C . ALA A 1 175 ? 9.296 1.989 -6.548 1.00 94.31 175 ALA A C 1
ATOM 1327 O O . ALA A 1 175 ? 8.427 1.459 -5.856 1.00 94.31 175 ALA A O 1
ATOM 1328 N N . PHE A 1 176 ? 10.373 2.557 -5.994 1.00 94.25 176 PHE A N 1
ATOM 1329 C CA . PHE A 1 176 ? 10.593 2.581 -4.546 1.00 94.25 176 PHE A CA 1
ATOM 1330 C C . PHE A 1 176 ? 9.545 3.409 -3.803 1.00 94.25 176 PHE A C 1
ATOM 1332 O O . PHE A 1 176 ? 9.127 3.009 -2.718 1.00 94.25 176 PHE A O 1
ATOM 1339 N N . LEU A 1 177 ? 9.093 4.531 -4.370 1.00 93.69 177 LEU A N 1
ATOM 1340 C CA . LEU A 1 177 ? 8.007 5.322 -3.788 1.00 93.69 177 LEU A CA 1
ATOM 1341 C C . LEU A 1 177 ? 6.685 4.548 -3.771 1.00 93.69 177 LEU A C 1
ATOM 1343 O O . LEU A 1 177 ? 6.006 4.575 -2.746 1.00 93.69 177 LEU A O 1
ATOM 1347 N N . GLY A 1 178 ? 6.359 3.806 -4.833 1.00 95.06 178 GLY A N 1
ATOM 1348 C CA . GLY A 1 178 ? 5.179 2.936 -4.873 1.00 95.06 178 GLY A CA 1
ATOM 1349 C C . GLY A 1 178 ? 5.228 1.817 -3.822 1.00 95.06 178 GLY A C 1
ATOM 1350 O O . GLY A 1 178 ? 4.250 1.588 -3.105 1.00 95.06 178 GLY A O 1
ATOM 1351 N N . ILE A 1 179 ? 6.391 1.174 -3.650 1.00 94.06 179 ILE A N 1
ATOM 1352 C CA . ILE A 1 179 ? 6.625 0.178 -2.586 1.00 94.06 179 ILE A CA 1
ATOM 1353 C C . ILE A 1 179 ? 6.478 0.827 -1.201 1.00 94.06 179 ILE A C 1
ATOM 1355 O O . ILE A 1 179 ? 5.752 0.323 -0.343 1.00 94.06 179 ILE A O 1
ATOM 1359 N N . ALA A 1 180 ? 7.119 1.977 -0.979 1.00 92.50 180 ALA A N 1
ATOM 1360 C CA . ALA A 1 180 ? 7.043 2.701 0.287 1.00 92.50 180 ALA A CA 1
ATOM 1361 C C . ALA A 1 180 ? 5.612 3.159 0.610 1.00 92.50 180 ALA A C 1
ATOM 1363 O O . ALA A 1 180 ? 5.201 3.111 1.770 1.00 92.50 180 ALA A O 1
ATOM 1364 N N . PHE A 1 181 ? 4.837 3.568 -0.398 1.00 94.06 181 PHE A N 1
ATOM 1365 C CA . PHE A 1 181 ? 3.431 3.932 -0.245 1.00 94.06 181 PHE A CA 1
ATOM 1366 C C . PHE A 1 181 ? 2.591 2.743 0.229 1.00 94.06 181 PHE A C 1
ATOM 1368 O O . PHE A 1 181 ? 1.791 2.895 1.156 1.00 94.06 181 PHE A O 1
ATOM 1375 N N . PHE A 1 182 ? 2.793 1.556 -0.355 1.00 93.81 182 PHE A N 1
ATOM 1376 C CA . PHE A 1 182 ? 2.135 0.331 0.098 1.00 93.81 182 PHE A CA 1
ATOM 1377 C C . PHE A 1 182 ? 2.425 0.065 1.578 1.00 93.81 182 PHE A C 1
ATOM 1379 O O . PHE A 1 182 ? 1.513 0.026 2.404 1.00 93.81 182 PHE A O 1
ATOM 1386 N N . TRP A 1 183 ? 3.695 -0.013 1.952 1.00 90.44 183 TRP A N 1
ATOM 1387 C CA . TRP A 1 183 ? 4.077 -0.294 3.333 1.00 90.44 183 TRP A CA 1
ATOM 1388 C C . TRP A 1 183 ? 3.602 0.770 4.320 1.00 90.44 183 TRP A C 1
ATOM 1390 O O . TRP A 1 183 ? 3.056 0.451 5.379 1.00 90.44 183 TRP A O 1
ATOM 1400 N N . GLY A 1 184 ? 3.733 2.042 3.947 1.00 88.81 184 GLY A N 1
ATOM 1401 C CA . GLY A 1 184 ? 3.241 3.166 4.733 1.00 88.81 184 GLY A CA 1
ATOM 1402 C C . GLY A 1 184 ? 1.738 3.075 4.992 1.00 88.81 184 GLY A C 1
ATOM 1403 O O . GLY A 1 184 ? 1.303 3.269 6.129 1.00 88.81 184 GLY A O 1
ATOM 1404 N N . LEU A 1 185 ? 0.941 2.724 3.978 1.00 88.94 185 LEU A N 1
ATOM 1405 C CA . LEU A 1 185 ? -0.505 2.560 4.122 1.00 88.94 185 LEU A CA 1
ATOM 1406 C C . LEU A 1 185 ? -0.872 1.336 4.967 1.00 88.94 185 LEU A C 1
ATOM 1408 O O . LEU A 1 185 ? -1.781 1.424 5.798 1.00 88.94 185 LEU A O 1
ATOM 1412 N N . LEU A 1 186 ? -0.163 0.218 4.814 1.00 87.88 186 LEU A N 1
ATOM 1413 C CA . LEU A 1 186 ? -0.384 -0.974 5.631 1.00 87.88 186 LEU A CA 1
ATOM 1414 C C . LEU A 1 186 ? -0.145 -0.671 7.117 1.00 87.88 186 LEU A C 1
ATOM 1416 O O . LEU A 1 186 ? -1.022 -0.910 7.954 1.00 87.88 186 LEU A O 1
ATOM 1420 N N . PHE A 1 187 ? 1.000 -0.068 7.446 1.00 86.31 187 PHE A N 1
ATOM 1421 C CA . PHE A 1 187 ? 1.336 0.294 8.823 1.00 86.31 187 PHE A CA 1
ATOM 1422 C C . PHE A 1 187 ? 0.419 1.378 9.382 1.00 86.31 187 PHE A C 1
ATOM 1424 O O . PHE A 1 187 ? -0.003 1.276 10.536 1.00 86.31 187 PHE A O 1
ATOM 1431 N N . TYR A 1 188 ? 0.053 2.376 8.573 1.00 85.56 188 TYR A N 1
ATOM 1432 C CA . TYR A 1 188 ? -0.934 3.380 8.964 1.00 85.56 188 TYR A CA 1
ATOM 1433 C C . TYR A 1 188 ? -2.274 2.727 9.315 1.00 85.56 188 TYR A C 1
ATOM 1435 O O . TYR A 1 188 ? -2.829 2.999 10.379 1.00 85.56 188 TYR A O 1
ATOM 1443 N N . SER A 1 189 ? -2.772 1.826 8.465 1.00 83.81 189 SER A N 1
ATOM 1444 C CA . SER A 1 189 ? -4.043 1.122 8.674 1.00 83.81 189 SER A CA 1
ATOM 1445 C C . SER A 1 189 ? -4.009 0.268 9.940 1.00 83.81 189 SER A C 1
ATOM 1447 O O . SER A 1 189 ? -4.960 0.269 10.725 1.00 83.81 189 SER A O 1
ATOM 1449 N N . MET A 1 190 ? -2.884 -0.406 10.188 1.00 81.62 190 MET A N 1
ATOM 1450 C CA . MET A 1 190 ? -2.664 -1.195 11.397 1.00 81.62 190 MET A CA 1
ATOM 1451 C C . MET A 1 190 ? -2.660 -0.310 12.652 1.00 81.62 190 MET A C 1
ATOM 1453 O O . MET A 1 190 ? -3.383 -0.585 13.611 1.00 81.62 190 MET A O 1
ATOM 1457 N N . ALA A 1 191 ? -1.904 0.791 12.637 1.00 80.19 191 ALA A N 1
ATOM 1458 C CA . ALA A 1 191 ? -1.840 1.750 13.738 1.00 80.19 191 ALA A CA 1
ATOM 1459 C C . ALA A 1 191 ? -3.204 2.405 14.012 1.00 80.19 191 ALA A C 1
ATOM 1461 O O . ALA A 1 191 ? -3.619 2.530 15.168 1.00 80.19 191 ALA A O 1
ATOM 1462 N N . TRP A 1 192 ? -3.934 2.763 12.957 1.00 80.94 192 TRP A N 1
ATOM 1463 C CA . TRP A 1 192 ? -5.285 3.311 13.035 1.00 80.94 192 TRP A CA 1
ATOM 1464 C C . TRP A 1 192 ? -6.279 2.313 13.644 1.00 80.94 192 TRP A C 1
ATOM 1466 O O . TRP A 1 192 ? -7.056 2.664 14.539 1.00 80.94 192 TRP A O 1
ATOM 1476 N N . TYR A 1 193 ? -6.234 1.044 13.226 1.00 79.38 193 TYR A N 1
ATOM 1477 C CA . TYR A 1 193 ? -7.074 -0.008 13.801 1.00 79.38 193 TYR A CA 1
ATOM 1478 C C . TYR A 1 193 ? -6.776 -0.236 15.288 1.00 79.38 193 TYR A C 1
ATOM 1480 O O . TYR A 1 193 ? -7.702 -0.366 16.099 1.00 79.38 193 TYR A O 1
ATOM 1488 N N . CYS A 1 194 ? -5.492 -0.240 15.663 1.00 73.88 194 CYS A N 1
ATOM 1489 C CA . CYS A 1 194 ? -5.069 -0.285 17.061 1.00 73.88 194 CYS A CA 1
ATOM 1490 C C . CYS A 1 194 ? -5.684 0.884 17.838 1.00 73.88 194 CYS A C 1
ATOM 1492 O O . CYS A 1 194 ? -6.406 0.660 18.809 1.00 73.88 194 CYS A O 1
ATOM 1494 N N . TYR A 1 195 ? -5.463 2.120 17.380 1.00 76.19 195 TYR A N 1
ATOM 1495 C CA . TYR A 1 195 ? -5.948 3.339 18.030 1.00 76.19 195 TYR A CA 1
ATOM 1496 C C . TYR A 1 195 ? -7.466 3.324 18.246 1.00 76.19 195 TYR A C 1
ATOM 1498 O O . TYR A 1 195 ? -7.938 3.473 19.376 1.00 76.19 195 TYR A O 1
ATOM 1506 N N . THR A 1 196 ? -8.239 3.078 17.188 1.00 69.00 196 THR A N 1
ATOM 1507 C CA . THR A 1 196 ? -9.710 3.079 17.251 1.00 69.00 196 THR A CA 1
ATOM 1508 C C . THR A 1 196 ? -10.247 1.979 18.165 1.00 69.00 196 THR A C 1
ATOM 1510 O O . THR A 1 196 ? -11.209 2.196 18.906 1.00 69.00 196 THR A O 1
ATOM 1513 N N . THR A 1 197 ? -9.606 0.809 18.194 1.00 69.00 197 THR A N 1
ATOM 1514 C CA . THR A 1 197 ? -9.969 -0.284 19.108 1.00 69.00 197 THR A CA 1
ATOM 1515 C C . THR A 1 197 ? -9.629 0.049 20.564 1.00 69.00 197 THR A C 1
ATOM 1517 O O . THR A 1 197 ? -10.396 -0.298 21.461 1.00 69.00 197 THR A O 1
ATOM 1520 N N . CYS A 1 198 ? -8.541 0.779 20.818 1.00 67.12 198 CYS A N 1
ATOM 1521 C CA . CYS A 1 198 ? -8.192 1.237 22.164 1.00 67.12 198 CYS A CA 1
ATOM 1522 C C . CYS A 1 198 ? -9.154 2.297 22.685 1.00 67.12 198 CYS A C 1
ATOM 1524 O O . CYS A 1 198 ? -9.618 2.204 23.820 1.00 67.12 198 CYS A O 1
ATOM 1526 N N . VAL A 1 199 ? -9.468 3.292 21.858 1.00 65.75 199 VAL A N 1
ATOM 1527 C CA . VAL A 1 199 ? -10.329 4.408 22.257 1.00 65.75 199 VAL A CA 1
ATOM 1528 C C . VAL A 1 199 ? -11.781 3.953 22.413 1.00 65.75 199 VAL A C 1
ATOM 1530 O O . VAL A 1 199 ? -12.414 4.301 23.408 1.00 65.75 199 VAL A O 1
ATOM 1533 N N . SER A 1 200 ? -12.297 3.105 21.516 1.00 60.91 200 SER A N 1
ATOM 1534 C CA . SER A 1 200 ? -13.658 2.548 21.643 1.00 60.91 200 SER A CA 1
ATOM 1535 C C . SER A 1 200 ? -13.852 1.652 22.876 1.00 60.91 200 SER A C 1
ATOM 1537 O O . SER A 1 200 ? -14.984 1.482 23.324 1.00 60.91 200 SER A O 1
ATOM 1539 N N . ALA A 1 201 ? -12.771 1.122 23.462 1.00 58.25 201 ALA A N 1
ATOM 1540 C CA . ALA A 1 201 ? -12.813 0.367 24.715 1.00 58.25 201 ALA A CA 1
ATOM 1541 C C . ALA A 1 201 ? -12.834 1.256 25.975 1.00 58.25 201 ALA A C 1
ATOM 1543 O O . ALA A 1 201 ? -13.096 0.753 27.070 1.00 58.25 201 ALA A O 1
ATOM 1544 N N . THR A 1 202 ? -12.567 2.563 25.854 1.00 50.53 202 THR A N 1
ATOM 1545 C CA . THR A 1 202 ? -12.670 3.493 26.986 1.00 50.53 202 THR A CA 1
ATOM 1546 C C . THR A 1 202 ? -14.112 3.986 27.121 1.00 50.53 202 THR A C 1
ATOM 1548 O O . THR A 1 202 ? -14.647 4.584 26.187 1.00 50.53 202 THR A O 1
ATOM 1551 N N . PRO A 1 203 ? -14.795 3.757 28.257 1.00 48.22 203 PRO A N 1
ATOM 1552 C CA . PRO A 1 203 ? -16.128 4.301 28.439 1.00 48.22 203 PRO A CA 1
ATOM 1553 C C . PRO A 1 203 ? -16.041 5.830 28.523 1.00 48.22 203 PRO A C 1
ATOM 1555 O O . PRO A 1 203 ? -15.546 6.385 29.503 1.00 48.22 203 PRO A O 1
ATOM 1558 N N . VAL A 1 204 ? -16.611 6.521 27.530 1.00 45.00 204 VAL A N 1
ATOM 1559 C CA . VAL A 1 204 ? -16.856 7.983 27.476 1.00 45.00 204 VAL A CA 1
ATOM 1560 C C . VAL A 1 204 ? -17.874 8.428 28.554 1.00 45.00 204 VAL A C 1
ATOM 1562 O O . VAL A 1 204 ? -18.538 9.451 28.456 1.00 45.00 204 VAL A O 1
ATOM 1565 N N . GLN A 1 205 ? -18.029 7.667 29.639 1.00 36.59 205 GLN A N 1
ATOM 1566 C CA . GLN A 1 205 ? -18.884 8.038 30.766 1.00 36.59 205 GLN A CA 1
ATOM 1567 C C . GLN A 1 205 ? -18.229 9.079 31.686 1.00 36.59 205 GLN A C 1
ATOM 1569 O O . GLN A 1 205 ? -18.925 9.694 32.492 1.00 36.59 205 GLN A O 1
ATOM 1574 N N . TRP A 1 206 ? -16.914 9.303 31.583 1.00 32.84 206 TRP A N 1
ATOM 1575 C CA . TRP A 1 206 ? -16.216 10.256 32.451 1.00 32.84 206 TRP A CA 1
ATOM 1576 C C . TRP A 1 206 ? -16.454 11.722 32.054 1.00 32.84 206 TRP A C 1
ATOM 1578 O O . TRP A 1 206 ? -16.543 12.572 32.934 1.00 32.84 206 TRP A O 1
ATOM 1588 N N . ALA A 1 207 ? -16.663 12.024 30.767 1.00 34.88 207 ALA A N 1
ATOM 1589 C CA . ALA A 1 207 ? -16.898 13.397 30.308 1.00 34.88 207 ALA A CA 1
ATOM 1590 C C . ALA A 1 207 ? -18.298 13.931 30.679 1.00 34.88 207 ALA A C 1
ATOM 1592 O O . ALA A 1 207 ? -18.453 15.115 30.970 1.00 34.88 207 ALA A O 1
ATOM 1593 N N . MET A 1 208 ? -19.320 13.067 30.748 1.00 38.06 208 MET A N 1
ATOM 1594 C CA . MET A 1 208 ? -20.672 13.489 31.149 1.00 38.06 208 MET A CA 1
ATOM 1595 C C . MET A 1 208 ? -20.857 13.599 32.668 1.00 38.06 208 MET A C 1
ATOM 1597 O O . MET A 1 208 ? -21.678 14.398 33.115 1.00 38.06 208 MET A O 1
ATOM 1601 N N . ARG A 1 209 ? -20.077 12.865 33.476 1.00 31.70 209 ARG A N 1
ATOM 1602 C CA . ARG A 1 209 ? -20.201 12.913 34.945 1.00 31.70 209 ARG A CA 1
ATOM 1603 C C . ARG A 1 209 ? -19.648 14.209 35.555 1.00 31.70 209 ARG A C 1
ATOM 1605 O O . ARG A 1 209 ? -20.084 14.608 36.626 1.00 31.70 209 ARG A O 1
ATOM 1612 N N . VAL A 1 210 ? -18.755 14.912 34.852 1.00 36.66 210 VAL A N 1
ATOM 1613 C CA . VAL A 1 210 ? -18.256 16.234 35.282 1.00 36.66 210 VAL A CA 1
ATOM 1614 C C . VAL A 1 210 ? -19.296 17.333 35.029 1.00 36.66 210 VAL A C 1
ATOM 1616 O O . VAL A 1 210 ? -19.425 18.260 35.825 1.00 36.66 210 VAL A O 1
ATOM 1619 N N . HIS A 1 211 ? -20.114 17.214 33.977 1.00 35.78 211 HIS A N 1
ATOM 1620 C CA . HIS A 1 211 ? -21.135 18.222 33.672 1.00 35.78 211 HIS A CA 1
ATOM 1621 C C . HIS A 1 211 ? -22.393 18.137 34.553 1.00 35.78 211 HIS A C 1
ATOM 1623 O O . HIS A 1 211 ? -23.102 19.141 34.667 1.00 35.78 211 HIS A O 1
ATOM 1629 N N . SER A 1 212 ? -22.666 16.994 35.198 1.00 37.47 212 SER A N 1
ATOM 1630 C CA . SER A 1 212 ? -23.788 16.866 36.142 1.00 37.47 212 SER A CA 1
ATOM 1631 C C . SER A 1 212 ? -23.472 17.385 37.547 1.00 37.47 212 SER A C 1
ATOM 1633 O O . SER A 1 212 ? -24.384 17.838 38.229 1.00 37.47 212 SER A O 1
ATOM 1635 N N . GLU A 1 213 ? -22.207 17.370 37.979 1.00 39.31 213 GLU A N 1
ATOM 1636 C CA . GLU A 1 213 ? -21.832 17.821 39.332 1.00 39.31 213 GLU A CA 1
ATOM 1637 C C . GLU A 1 213 ? -21.610 19.344 39.422 1.00 39.31 213 GLU A C 1
ATOM 1639 O O . GLU A 1 213 ? -21.800 19.939 40.479 1.00 39.31 213 GLU A O 1
ATOM 1644 N N . VAL A 1 214 ? -21.296 20.021 38.309 1.00 43.03 214 VAL A N 1
ATOM 1645 C CA . VAL A 1 214 ? -20.983 21.469 38.317 1.00 43.03 214 VAL A CA 1
ATOM 1646 C C . VAL A 1 214 ? -22.230 22.369 38.240 1.00 43.03 214 VAL A C 1
ATOM 1648 O O . VAL A 1 214 ? -22.152 23.557 38.538 1.00 43.03 214 VAL A O 1
ATOM 1651 N N . LYS A 1 215 ? -23.417 21.836 37.910 1.00 35.19 215 LYS A N 1
ATOM 1652 C CA . LYS A 1 215 ? -24.673 22.624 37.869 1.00 35.19 215 LYS A CA 1
ATOM 1653 C C . LYS A 1 215 ? -25.529 22.551 39.143 1.00 35.19 215 LYS A C 1
ATOM 1655 O O . LYS A 1 215 ? -26.632 23.090 39.150 1.00 35.19 215 LYS A O 1
ATOM 1660 N N . GLY A 1 216 ? -25.039 21.929 40.217 1.00 37.94 216 GLY A N 1
ATOM 1661 C CA . GLY A 1 216 ? -25.823 21.661 41.428 1.00 37.94 216 GLY A CA 1
ATOM 1662 C C . GLY A 1 216 ? -25.207 22.156 42.738 1.00 37.94 216 GLY A C 1
ATOM 1663 O O . GLY A 1 216 ? -25.080 21.379 43.674 1.00 37.94 216 GLY A O 1
ATOM 1664 N N . SER A 1 217 ? -24.816 23.424 42.844 1.00 36.44 217 SER A N 1
ATOM 1665 C CA . SER A 1 217 ? -24.490 24.070 44.133 1.00 36.44 217 SER A CA 1
ATOM 1666 C C . SER A 1 217 ? -24.909 25.544 44.039 1.00 36.44 217 SER A C 1
ATOM 1668 O O . SER A 1 217 ? -24.460 26.236 43.137 1.00 36.44 217 SER A O 1
ATOM 1670 N N . SER A 1 218 ? -25.797 26.137 44.846 1.00 31.42 218 SER A N 1
ATOM 1671 C CA . SER A 1 218 ? -26.318 25.914 46.216 1.00 31.42 218 SER A CA 1
ATOM 1672 C C . SER A 1 218 ? -27.670 26.681 46.365 1.00 31.42 218 SER A C 1
ATOM 1674 O O . SER A 1 218 ? -28.106 27.248 45.362 1.00 31.42 218 SER A O 1
ATOM 1676 N N . PRO A 1 219 ? -28.300 26.877 47.555 1.00 45.84 219 PRO A N 1
ATOM 1677 C CA . PRO A 1 219 ? -28.133 26.255 48.884 1.00 45.84 219 PRO A CA 1
ATOM 1678 C C . PRO A 1 219 ? -29.456 25.700 49.480 1.00 45.84 219 PRO A C 1
ATOM 1680 O O . PRO A 1 219 ? -30.534 26.109 49.067 1.00 45.84 219 PRO A O 1
ATOM 1683 N N . LEU A 1 220 ? -29.382 24.840 50.514 1.00 31.94 220 LEU A N 1
ATOM 1684 C CA . LEU A 1 220 ? -30.092 24.986 51.811 1.00 31.94 220 LEU A CA 1
ATOM 1685 C C . LEU A 1 220 ? -30.052 23.705 52.678 1.00 31.94 220 LEU A C 1
ATOM 1687 O O . LEU A 1 220 ? -30.456 22.630 52.260 1.00 31.94 220 LEU A O 1
ATOM 1691 N N . ARG A 1 221 ? -29.588 23.902 53.923 1.00 32.53 221 ARG A N 1
ATOM 1692 C CA . ARG A 1 221 ? -30.022 23.314 55.212 1.00 32.53 221 ARG A CA 1
ATOM 1693 C C . ARG A 1 221 ? -30.781 21.973 55.215 1.00 32.53 221 ARG A C 1
ATOM 1695 O O . ARG A 1 221 ? -31.933 21.908 54.809 1.00 32.53 221 ARG A O 1
ATOM 1702 N N . GLY A 1 222 ? -30.233 21.007 55.955 1.00 29.56 222 GLY A N 1
ATOM 1703 C CA . GLY A 1 222 ? -31.010 19.921 56.559 1.00 29.56 222 GLY A CA 1
ATOM 1704 C C . GLY A 1 222 ? -30.134 18.842 57.188 1.00 29.56 222 GLY A C 1
ATOM 1705 O O . GLY A 1 222 ? -29.528 18.049 56.483 1.00 29.56 222 GLY A O 1
ATOM 1706 N N . ALA A 1 223 ? -30.053 18.832 58.517 1.00 33.94 223 ALA A N 1
ATOM 1707 C CA . ALA A 1 223 ? -29.449 17.762 59.302 1.00 33.94 223 ALA A CA 1
ATOM 1708 C C . ALA A 1 223 ? -30.244 16.450 59.162 1.00 33.94 223 ALA A C 1
ATOM 1710 O O . ALA A 1 223 ? -31.473 16.494 59.158 1.00 33.94 223 ALA A O 1
ATOM 1711 N N . GLY A 1 224 ? -29.571 15.293 59.146 1.00 26.83 224 GLY A N 1
ATOM 1712 C CA . GLY A 1 224 ? -30.259 14.010 59.316 1.00 26.83 224 GLY A CA 1
ATOM 1713 C C . GLY A 1 224 ? -29.507 12.761 58.853 1.00 26.83 224 GLY A C 1
ATOM 1714 O O . GLY A 1 224 ? -29.659 12.357 57.715 1.00 26.83 224 GLY A O 1
ATOM 1715 N N . GLN A 1 225 ? -28.797 12.145 59.805 1.00 29.33 225 GLN A N 1
ATOM 1716 C CA . GLN A 1 225 ? -28.707 10.697 60.077 1.00 29.33 225 GLN A CA 1
ATOM 1717 C C . GLN A 1 225 ? -28.080 9.742 59.039 1.00 29.33 225 GLN A C 1
ATOM 1719 O O . GLN A 1 225 ? -28.376 9.734 57.853 1.00 29.33 225 GLN A O 1
ATOM 1724 N N . GLY A 1 226 ? -27.172 8.908 59.557 1.00 29.77 226 GLY A N 1
ATOM 1725 C CA . GLY A 1 226 ? -26.302 8.031 58.790 1.00 29.77 226 GLY A CA 1
ATOM 1726 C C . GLY A 1 226 ? -26.932 6.736 58.288 1.00 29.77 226 GLY A C 1
ATOM 1727 O O . GLY A 1 226 ? -27.886 6.211 58.852 1.00 29.77 226 GLY A O 1
ATOM 1728 N N . HIS A 1 227 ? -26.275 6.182 57.273 1.00 28.22 227 HIS A N 1
ATOM 1729 C CA . HIS A 1 227 ? -26.285 4.762 56.956 1.00 28.22 227 HIS A CA 1
ATOM 1730 C C . HIS A 1 227 ? -24.884 4.327 56.492 1.00 28.22 227 HIS A C 1
ATOM 1732 O O . HIS A 1 227 ? -24.138 5.143 55.945 1.00 28.22 227 HIS A O 1
ATOM 1738 N N . PRO A 1 228 ? -24.489 3.075 56.780 1.00 32.84 228 PRO A N 1
ATOM 1739 C CA . PRO A 1 228 ? -23.112 2.614 56.662 1.00 32.84 228 PRO A CA 1
ATOM 1740 C C . PRO A 1 228 ? -22.654 2.492 55.206 1.00 32.84 228 PRO A C 1
ATOM 1742 O O . PRO A 1 228 ? -23.396 2.063 54.325 1.00 32.84 228 PRO A O 1
ATOM 1745 N N . MET A 1 229 ? -21.382 2.836 55.002 1.00 31.78 229 MET A N 1
ATOM 1746 C CA . MET A 1 229 ? -20.591 2.594 53.798 1.00 31.78 229 MET A CA 1
ATOM 1747 C C . MET A 1 229 ? -20.671 1.108 53.415 1.00 31.78 229 MET A C 1
ATOM 1749 O O . MET A 1 229 ? -20.081 0.257 54.080 1.00 31.78 229 MET A O 1
ATOM 1753 N N . ALA A 1 230 ? -21.402 0.791 52.345 1.00 30.80 230 ALA A N 1
ATOM 1754 C CA . ALA A 1 230 ? -21.293 -0.506 51.692 1.00 30.80 230 ALA A CA 1
ATOM 1755 C C . ALA A 1 230 ? -19.944 -0.564 50.945 1.00 30.80 230 ALA A C 1
ATOM 1757 O O . ALA A 1 230 ? -19.600 0.392 50.241 1.00 30.80 230 ALA A O 1
ATOM 1758 N N . PRO A 1 231 ? -19.151 -1.636 51.111 1.00 36.56 231 PRO A N 1
ATOM 1759 C CA . PRO A 1 231 ? -17.818 -1.718 50.539 1.00 36.56 231 PRO A CA 1
ATOM 1760 C C . PRO A 1 231 ? -17.869 -1.809 49.014 1.00 36.56 231 PRO A C 1
ATOM 1762 O O . PRO A 1 231 ? -18.710 -2.488 48.425 1.00 36.56 231 PRO A O 1
ATOM 1765 N N . ALA A 1 232 ? -16.905 -1.133 48.394 1.00 35.03 232 ALA A N 1
ATOM 1766 C CA . ALA A 1 232 ? -16.527 -1.258 47.000 1.00 35.03 232 ALA A CA 1
ATOM 1767 C C . ALA A 1 232 ? -16.201 -2.725 46.660 1.00 35.03 232 ALA A C 1
ATOM 1769 O O . ALA A 1 232 ? -15.076 -3.181 46.831 1.00 35.03 232 ALA A O 1
ATOM 1770 N N . ALA A 1 233 ? -17.195 -3.475 46.193 1.00 35.88 233 ALA A N 1
ATOM 1771 C CA . ALA A 1 233 ? -17.046 -4.866 45.783 1.00 35.88 233 ALA A CA 1
ATOM 1772 C C . ALA A 1 233 ? -17.806 -5.101 44.476 1.00 35.88 233 ALA A C 1
ATOM 1774 O O . ALA A 1 233 ? -18.889 -5.669 44.459 1.00 35.88 233 ALA A O 1
ATOM 1775 N N . ALA A 1 234 ? -17.230 -4.589 43.391 1.00 32.22 234 ALA A N 1
ATOM 1776 C CA . ALA A 1 234 ? -17.282 -5.150 42.042 1.00 32.22 234 ALA A CA 1
ATOM 1777 C C . ALA A 1 234 ? -16.536 -4.177 41.123 1.00 32.22 234 ALA A C 1
ATOM 1779 O O . ALA A 1 234 ? -17.125 -3.489 40.289 1.00 32.22 234 ALA A O 1
ATOM 1780 N N . ALA A 1 235 ? -15.211 -4.109 41.278 1.00 35.28 235 ALA A N 1
ATOM 1781 C CA . ALA A 1 235 ? -14.367 -3.785 40.139 1.00 35.28 235 ALA A CA 1
ATOM 1782 C C . ALA A 1 235 ? -14.586 -4.918 39.130 1.00 35.28 235 ALA A C 1
ATOM 1784 O O . ALA A 1 235 ? -13.914 -5.946 39.177 1.00 35.28 235 ALA A O 1
ATOM 1785 N N . ALA A 1 236 ? -15.622 -4.775 38.301 1.00 34.53 236 ALA A N 1
ATOM 1786 C CA . ALA A 1 236 ? -15.845 -5.623 37.151 1.00 34.53 236 ALA A CA 1
ATOM 1787 C C . ALA A 1 236 ? -14.532 -5.617 36.370 1.00 34.53 236 ALA A C 1
ATOM 1789 O O . ALA A 1 236 ? -14.099 -4.565 35.896 1.00 34.53 236 ALA A O 1
ATOM 1790 N N . ALA A 1 237 ? -13.856 -6.764 36.345 1.00 34.84 237 ALA A N 1
ATOM 1791 C CA . ALA A 1 237 ? -12.641 -6.952 35.584 1.00 34.84 237 ALA A CA 1
ATOM 1792 C C . ALA A 1 237 ? -12.946 -6.541 34.141 1.00 34.84 237 ALA A C 1
ATOM 1794 O O . ALA A 1 237 ? -13.677 -7.233 33.432 1.00 34.84 237 ALA A O 1
ATOM 1795 N N . LEU A 1 238 ? -12.448 -5.367 33.741 1.00 36.19 238 LEU A N 1
ATOM 1796 C CA . LEU A 1 238 ? -12.510 -4.920 32.359 1.00 36.19 238 LEU A CA 1
ATOM 1797 C C . LEU A 1 238 ? -11.917 -6.050 31.506 1.00 36.19 238 LEU A C 1
ATOM 1799 O O . LEU A 1 238 ? -10.845 -6.560 31.860 1.00 36.19 238 LEU A O 1
ATOM 1803 N N . PRO A 1 239 ? -12.580 -6.471 30.414 1.00 42.53 239 PRO A N 1
ATOM 1804 C CA . PRO A 1 239 ? -11.979 -7.422 29.494 1.00 42.53 239 PRO A CA 1
ATOM 1805 C C . PRO A 1 239 ? -10.615 -6.860 29.099 1.00 42.53 239 PRO A C 1
ATOM 1807 O O . PRO A 1 239 ? -10.515 -5.680 28.760 1.00 42.53 239 PRO A O 1
ATOM 1810 N N . ARG A 1 240 ? -9.559 -7.672 29.235 1.00 50.41 240 ARG A N 1
ATOM 1811 C CA . ARG A 1 240 ? -8.180 -7.303 28.887 1.00 50.41 240 ARG A CA 1
ATOM 1812 C C . ARG A 1 240 ? -8.173 -6.794 27.446 1.00 50.41 240 ARG A C 1
ATOM 1814 O O . ARG A 1 240 ? -8.128 -7.593 26.517 1.00 50.41 240 ARG A O 1
ATOM 1821 N N . SER A 1 241 ? -8.280 -5.480 27.250 1.00 61.12 241 SER A N 1
ATOM 1822 C CA . SER A 1 241 ? -8.298 -4.902 25.913 1.00 61.12 241 SER A CA 1
ATOM 1823 C C . SER A 1 241 ? -6.967 -5.250 25.249 1.00 61.12 241 SER A C 1
ATOM 1825 O O . SER A 1 241 ? -5.917 -5.177 25.895 1.00 61.12 241 SER A O 1
ATOM 1827 N N . GLY A 1 242 ? -6.983 -5.646 23.971 1.00 61.03 242 GLY A N 1
ATOM 1828 C CA . GLY A 1 242 ? -5.753 -5.944 23.217 1.00 61.03 242 GLY A CA 1
ATOM 1829 C C . GLY A 1 242 ? -4.719 -4.814 23.316 1.00 61.03 242 GLY A C 1
ATOM 1830 O O . GLY A 1 242 ? -3.521 -5.052 23.303 1.00 61.03 242 GLY A O 1
ATOM 1831 N N . CYS A 1 243 ? -5.181 -3.591 23.571 1.00 59.72 243 CYS A N 1
ATOM 1832 C CA . CYS A 1 243 ? -4.371 -2.416 23.862 1.00 59.72 243 CYS A CA 1
ATOM 1833 C C . CYS A 1 243 ? -3.562 -2.508 25.156 1.00 59.72 243 CYS A C 1
ATOM 1835 O O . CYS A 1 243 ? -2.368 -2.232 25.142 1.00 59.72 243 CYS A O 1
ATOM 1837 N N . ALA A 1 244 ? -4.168 -2.936 26.268 1.00 61.78 244 ALA A N 1
ATOM 1838 C CA . ALA A 1 244 ? -3.424 -3.167 27.505 1.00 61.78 244 ALA A CA 1
ATOM 1839 C C . ALA A 1 244 ? -2.375 -4.277 27.322 1.00 61.78 244 ALA A C 1
ATOM 1841 O O . ALA A 1 244 ? -1.280 -4.187 27.874 1.00 61.78 244 ALA A O 1
ATOM 1842 N N . LYS A 1 245 ? -2.683 -5.292 26.497 1.00 66.38 245 LYS A N 1
ATOM 1843 C CA . LYS A 1 245 ? -1.745 -6.358 26.115 1.00 66.38 245 LYS A CA 1
ATOM 1844 C C . LYS A 1 245 ? -0.587 -5.809 25.264 1.00 66.38 245 LYS A C 1
ATOM 1846 O O . LYS A 1 245 ? 0.565 -6.047 25.625 1.00 66.38 245 LYS A O 1
ATOM 1851 N N . ALA A 1 246 ? -0.870 -5.030 24.217 1.00 64.75 246 ALA A N 1
ATOM 1852 C CA . ALA A 1 246 ? 0.107 -4.460 23.276 1.00 64.75 246 ALA A CA 1
ATOM 1853 C C . ALA A 1 246 ? 1.215 -3.636 23.953 1.00 64.75 246 ALA A C 1
ATOM 1855 O O . ALA A 1 246 ? 2.346 -3.599 23.482 1.00 64.75 246 ALA A O 1
ATOM 1856 N N . LEU A 1 247 ? 0.888 -2.990 25.073 1.00 62.62 247 LEU A N 1
ATOM 1857 C CA . LEU A 1 247 ? 1.777 -2.079 25.800 1.00 62.62 247 LEU A CA 1
ATOM 1858 C C . LEU A 1 247 ? 2.680 -2.765 26.819 1.00 62.62 247 LEU A C 1
ATOM 1860 O O . LEU A 1 247 ? 3.523 -2.116 27.441 1.00 62.62 247 LEU A O 1
ATOM 1864 N N . THR A 1 248 ? 2.498 -4.064 27.034 1.00 74.31 248 THR A N 1
ATOM 1865 C CA . THR A 1 248 ? 3.396 -4.818 27.904 1.00 74.31 248 THR A CA 1
ATOM 1866 C C . THR A 1 248 ? 4.787 -4.875 27.272 1.00 74.31 248 THR A C 1
ATOM 1868 O O . THR A 1 248 ? 4.920 -5.051 26.062 1.00 74.31 248 THR A O 1
ATOM 1871 N N . ALA A 1 249 ? 5.843 -4.762 28.085 1.00 72.06 249 ALA A N 1
ATOM 1872 C CA . ALA A 1 249 ? 7.223 -4.826 27.592 1.00 72.06 249 ALA A CA 1
ATOM 1873 C C . ALA A 1 249 ? 7.486 -6.106 26.777 1.00 72.06 249 ALA A C 1
ATOM 1875 O O . ALA A 1 249 ? 8.167 -6.062 25.757 1.00 72.06 249 ALA A O 1
ATOM 1876 N N . GLY A 1 250 ? 6.872 -7.225 27.181 1.00 78.44 250 GLY A N 1
ATOM 1877 C CA . GLY A 1 250 ? 6.934 -8.483 26.440 1.00 78.44 250 GLY A CA 1
ATOM 1878 C C . GLY A 1 250 ? 6.299 -8.403 25.049 1.00 78.44 250 GLY A C 1
ATOM 1879 O O . GLY A 1 250 ? 6.862 -8.945 24.105 1.00 78.44 250 GLY A O 1
ATOM 1880 N N . GLN A 1 251 ? 5.171 -7.705 24.886 1.00 80.44 251 GLN A N 1
ATOM 1881 C CA . GLN A 1 251 ? 4.526 -7.547 23.576 1.00 80.44 251 GLN A CA 1
ATOM 1882 C C . GLN A 1 251 ? 5.239 -6.532 22.684 1.00 80.44 251 GLN A C 1
ATOM 1884 O O . GLN A 1 251 ? 5.335 -6.768 21.485 1.00 80.44 251 GLN A O 1
ATOM 1889 N N . LEU A 1 252 ? 5.808 -5.465 23.244 1.00 75.38 252 LEU A N 1
ATOM 1890 C CA . LEU A 1 252 ? 6.642 -4.529 22.484 1.00 75.38 252 LEU A CA 1
ATOM 1891 C C . LEU A 1 252 ? 7.940 -5.183 21.995 1.00 75.38 252 LEU A C 1
ATOM 1893 O O . LEU A 1 252 ? 8.326 -4.991 20.845 1.00 75.38 252 LEU A O 1
ATOM 1897 N N . LEU A 1 253 ? 8.586 -6.000 22.833 1.00 85.94 253 LEU A N 1
ATOM 1898 C CA . LEU A 1 253 ? 9.754 -6.783 22.421 1.00 85.94 253 LEU A CA 1
ATOM 1899 C C . LEU A 1 253 ? 9.385 -7.785 21.322 1.00 85.94 253 LEU A C 1
ATOM 1901 O O . LEU A 1 253 ? 10.130 -7.954 20.361 1.00 85.94 253 LEU A O 1
ATOM 1905 N N . LYS A 1 254 ? 8.208 -8.410 21.439 1.00 86.19 254 LYS A N 1
ATOM 1906 C CA . LYS A 1 254 ? 7.673 -9.309 20.418 1.00 86.19 254 LYS A CA 1
ATOM 1907 C C . LYS A 1 254 ? 7.441 -8.590 19.089 1.00 86.19 254 LYS A C 1
ATOM 1909 O O . LYS A 1 254 ? 7.821 -9.130 18.059 1.00 86.19 254 LYS A O 1
ATOM 1914 N N . LEU A 1 255 ? 6.879 -7.380 19.113 1.00 85.06 255 LEU A N 1
ATOM 1915 C CA . LEU A 1 255 ? 6.707 -6.546 17.921 1.00 85.06 255 LEU A CA 1
ATOM 1916 C C . LEU A 1 255 ? 8.053 -6.213 17.278 1.00 85.06 255 LEU A C 1
ATOM 1918 O O . LEU A 1 255 ? 8.203 -6.374 16.074 1.00 85.06 255 LEU A O 1
ATOM 1922 N N . ALA A 1 256 ? 9.039 -5.794 18.075 1.00 82.62 256 ALA A N 1
ATOM 1923 C CA . ALA A 1 256 ? 10.375 -5.487 17.572 1.00 82.62 256 ALA A CA 1
ATOM 1924 C C . ALA A 1 256 ? 11.039 -6.711 16.921 1.00 82.62 256 ALA A C 1
ATOM 1926 O O . ALA A 1 256 ? 11.642 -6.586 15.860 1.00 82.62 256 ALA A O 1
ATOM 1927 N N . ALA A 1 257 ? 10.881 -7.898 17.519 1.00 88.00 257 ALA A N 1
ATOM 1928 C CA . ALA A 1 257 ? 11.349 -9.146 16.924 1.00 88.00 257 ALA A CA 1
ATOM 1929 C C . ALA A 1 257 ? 10.630 -9.459 15.602 1.00 88.00 257 ALA A C 1
ATOM 1931 O O . ALA A 1 257 ? 11.278 -9.883 14.656 1.00 88.00 257 ALA A O 1
ATOM 1932 N N . CYS A 1 258 ? 9.319 -9.218 15.515 1.00 90.19 258 CYS A N 1
ATOM 1933 C CA . CYS A 1 258 ? 8.545 -9.456 14.295 1.00 90.19 258 CYS A CA 1
ATOM 1934 C C . CYS A 1 258 ? 8.943 -8.509 13.159 1.00 90.19 258 CYS A C 1
ATOM 1936 O O . CYS A 1 258 ? 9.220 -8.978 12.066 1.00 90.19 258 CYS A O 1
ATOM 1938 N N . LEU A 1 259 ? 9.077 -7.210 13.444 1.00 85.62 259 LEU A N 1
ATOM 1939 C CA . LEU A 1 259 ? 9.579 -6.235 12.472 1.00 85.62 259 LEU A CA 1
ATOM 1940 C C . LEU A 1 259 ? 10.993 -6.591 11.998 1.00 85.62 259 LEU A C 1
ATOM 1942 O O . LEU A 1 259 ? 11.303 -6.434 10.827 1.00 85.62 259 LEU A O 1
ATOM 1946 N N . GLY A 1 260 ? 11.853 -7.071 12.901 1.00 86.44 260 GLY A N 1
ATOM 1947 C CA . GLY A 1 260 ? 13.201 -7.513 12.547 1.00 86.44 260 GLY A CA 1
ATOM 1948 C C . GLY A 1 260 ? 13.222 -8.769 11.674 1.00 86.44 260 GLY A C 1
ATOM 1949 O O . GLY A 1 260 ? 14.059 -8.846 10.784 1.00 86.44 260 GLY A O 1
ATOM 1950 N N . LEU A 1 261 ? 12.321 -9.727 11.921 1.00 88.44 261 LEU A N 1
ATOM 1951 C CA . LEU A 1 261 ? 12.175 -10.930 11.095 1.00 88.44 261 LEU A CA 1
ATOM 1952 C C . LEU A 1 261 ? 11.698 -10.572 9.686 1.00 88.44 261 LEU A C 1
ATOM 1954 O O . LEU A 1 261 ? 12.366 -10.943 8.731 1.00 88.44 261 LEU A O 1
ATOM 1958 N N . ASP A 1 262 ? 10.625 -9.785 9.568 1.00 86.69 262 ASP A N 1
ATOM 1959 C CA . ASP A 1 262 ? 10.093 -9.383 8.258 1.00 86.69 262 ASP A CA 1
ATOM 1960 C C . ASP A 1 262 ? 11.134 -8.557 7.468 1.00 86.69 262 ASP A C 1
ATOM 1962 O O . ASP A 1 262 ? 11.412 -8.848 6.313 1.00 86.69 262 ASP A O 1
ATOM 1966 N N . LEU A 1 263 ? 11.826 -7.601 8.111 1.00 82.94 263 LEU A N 1
ATOM 1967 C CA . LEU A 1 263 ? 12.889 -6.816 7.454 1.00 82.94 263 LEU A CA 1
ATOM 1968 C C . LEU A 1 263 ? 14.099 -7.653 7.017 1.00 82.94 263 LEU A C 1
ATOM 1970 O O . LEU A 1 263 ? 14.828 -7.248 6.112 1.00 82.94 263 LEU A O 1
ATOM 1974 N N . MET A 1 264 ? 14.382 -8.757 7.711 1.00 82.94 264 MET A N 1
ATOM 19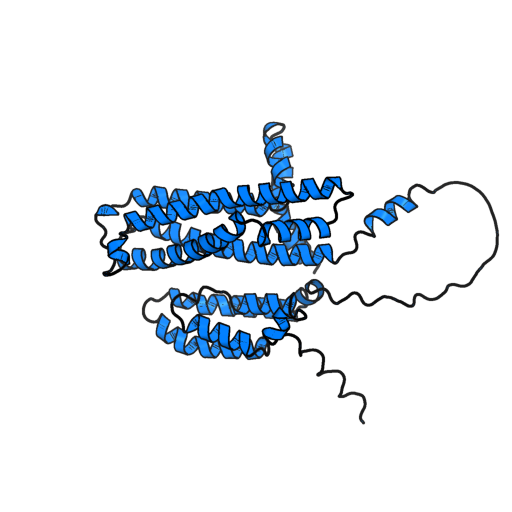75 C CA . MET A 1 264 ? 15.472 -9.658 7.346 1.00 82.94 264 MET A CA 1
ATOM 1976 C C . MET A 1 264 ? 15.081 -10.562 6.176 1.00 82.94 264 MET A C 1
ATOM 1978 O O . MET A 1 264 ? 15.929 -10.732 5.301 1.00 82.94 264 MET A O 1
ATOM 1982 N N . GLY A 1 265 ? 13.841 -11.059 6.122 1.00 75.19 265 GLY A N 1
ATOM 1983 C CA . GLY A 1 265 ? 13.299 -11.737 4.933 1.00 75.19 265 GLY A CA 1
ATOM 1984 C C . GLY A 1 265 ? 13.357 -10.821 3.707 1.00 75.19 265 GLY A C 1
ATOM 1985 O O . GLY A 1 265 ? 14.001 -11.130 2.706 1.00 75.19 265 GLY A O 1
ATOM 1986 N N . ASP A 1 266 ? 12.899 -9.576 3.866 1.00 73.69 266 ASP A N 1
ATOM 1987 C CA . ASP A 1 266 ? 12.971 -8.534 2.831 1.00 73.69 266 ASP A CA 1
ATOM 1988 C C . ASP A 1 266 ? 14.411 -8.117 2.448 1.00 73.69 266 ASP A C 1
ATOM 1990 O O . ASP A 1 266 ? 14.649 -7.486 1.412 1.00 73.69 266 ASP A O 1
ATOM 1994 N N . SER A 1 267 ? 15.422 -8.413 3.272 1.00 68.38 267 SER A N 1
ATOM 1995 C CA . SER A 1 267 ? 16.806 -8.001 2.984 1.00 68.38 267 SER A CA 1
ATOM 1996 C C . SER A 1 267 ? 17.458 -8.829 1.871 1.00 68.38 267 SER A C 1
ATOM 1998 O O . SER A 1 267 ? 18.480 -8.428 1.299 1.00 68.38 267 SER A O 1
ATOM 2000 N N . THR A 1 268 ? 16.844 -9.950 1.505 1.00 61.19 268 THR A N 1
ATOM 2001 C CA . THR A 1 268 ? 17.355 -10.868 0.491 1.00 61.19 268 THR A CA 1
ATOM 2002 C C . THR A 1 268 ? 17.292 -10.287 -0.934 1.00 61.19 268 THR A C 1
ATOM 2004 O O . THR A 1 268 ? 18.076 -10.666 -1.810 1.00 61.19 268 THR A O 1
ATOM 2007 N N . TYR A 1 269 ? 16.491 -9.236 -1.145 1.00 56.78 269 TYR A N 1
ATOM 2008 C CA . TYR A 1 269 ? 16.416 -8.487 -2.405 1.00 56.78 269 TYR A CA 1
ATOM 2009 C C . TYR A 1 269 ? 17.668 -7.649 -2.737 1.00 56.78 269 TYR A C 1
ATOM 2011 O O . TYR A 1 269 ? 17.812 -7.183 -3.871 1.00 56.78 269 TYR A O 1
ATOM 2019 N N . PHE A 1 270 ? 18.599 -7.446 -1.793 1.00 55.53 270 PHE A N 1
ATOM 2020 C CA . PHE A 1 270 ? 19.782 -6.602 -2.019 1.00 55.53 270 PHE A CA 1
ATOM 2021 C C . PHE A 1 270 ? 20.896 -7.272 -2.848 1.00 55.53 270 PHE A C 1
ATOM 2023 O O . PHE A 1 270 ? 21.782 -6.564 -3.336 1.00 55.53 270 PHE A O 1
ATOM 2030 N N . VAL A 1 271 ? 20.872 -8.600 -3.045 1.00 55.00 271 VAL A N 1
ATOM 2031 C CA . VAL A 1 271 ? 21.883 -9.336 -3.835 1.00 55.00 271 VAL A CA 1
ATOM 2032 C C . VAL A 1 271 ? 21.211 -10.290 -4.842 1.00 55.00 271 VAL A C 1
ATOM 2034 O O . VAL A 1 271 ? 20.885 -11.428 -4.494 1.00 55.00 271 VAL A O 1
ATOM 2037 N N . PRO A 1 272 ? 21.036 -9.875 -6.114 1.00 50.56 272 PRO A N 1
ATOM 2038 C CA . PRO A 1 272 ? 20.402 -10.704 -7.140 1.00 50.56 272 PRO A CA 1
ATOM 2039 C C . PRO A 1 272 ? 21.191 -12.003 -7.376 1.00 50.56 272 PRO A C 1
ATOM 2041 O O . PRO A 1 272 ? 22.392 -11.961 -7.643 1.00 50.56 272 PRO A O 1
ATOM 2044 N N . GLY A 1 273 ? 20.527 -13.159 -7.279 1.00 56.16 273 GLY A N 1
ATOM 2045 C CA . GLY A 1 273 ? 21.112 -14.488 -7.529 1.00 56.16 273 GLY A CA 1
ATOM 2046 C C . GLY A 1 273 ? 21.688 -15.217 -6.305 1.00 56.16 273 GLY A C 1
ATOM 2047 O O . GLY A 1 273 ? 21.863 -16.430 -6.365 1.00 56.16 273 GLY A O 1
ATOM 2048 N N . ALA A 1 274 ? 21.937 -14.525 -5.187 1.00 58.09 274 ALA A N 1
ATOM 2049 C CA . ALA A 1 274 ? 22.190 -15.168 -3.887 1.00 58.09 274 ALA A CA 1
ATOM 2050 C C . ALA A 1 274 ? 20.900 -15.348 -3.069 1.00 58.09 274 ALA A C 1
ATOM 2052 O O . ALA A 1 274 ? 20.901 -16.095 -2.090 1.00 58.09 274 ALA A O 1
ATOM 2053 N N . GLY A 1 275 ? 19.826 -14.667 -3.482 1.00 60.78 275 GLY A N 1
ATOM 2054 C CA . GLY A 1 275 ? 18.594 -14.586 -2.718 1.00 60.78 275 GLY A CA 1
ATOM 2055 C C . GLY A 1 275 ? 17.866 -15.913 -2.558 1.00 60.78 275 GLY A C 1
ATOM 2056 O O . GLY A 1 275 ? 17.720 -16.379 -1.442 1.00 60.78 275 GLY A O 1
ATOM 2057 N N . GLU A 1 276 ? 17.611 -16.624 -3.658 1.00 65.12 276 GLU A N 1
ATOM 2058 C CA . GLU A 1 276 ? 16.888 -17.909 -3.632 1.00 65.12 276 GLU A CA 1
ATOM 2059 C C . GLU A 1 276 ? 17.564 -18.980 -2.743 1.00 65.12 276 GLU A C 1
ATOM 2061 O O . GLU A 1 276 ? 16.913 -19.854 -2.170 1.00 65.12 276 GLU A O 1
ATOM 2066 N N . ALA A 1 277 ? 18.897 -18.929 -2.610 1.00 68.44 277 ALA A N 1
ATOM 2067 C CA . ALA A 1 277 ? 19.646 -19.824 -1.726 1.00 68.44 277 ALA A CA 1
ATOM 2068 C C . ALA A 1 277 ? 19.609 -19.369 -0.257 1.00 68.44 277 ALA A C 1
ATOM 2070 O O . ALA A 1 277 ? 19.659 -20.210 0.646 1.00 68.44 277 ALA A O 1
ATOM 2071 N N . ALA A 1 278 ? 19.540 -18.057 -0.019 1.00 71.25 278 ALA A N 1
ATOM 2072 C CA . ALA A 1 278 ? 19.331 -17.488 1.303 1.00 71.25 278 ALA A CA 1
ATOM 2073 C C . ALA A 1 278 ? 17.906 -17.775 1.796 1.00 71.25 278 ALA A C 1
ATOM 2075 O O . ALA A 1 278 ? 17.772 -18.225 2.930 1.00 71.25 278 ALA A O 1
ATOM 2076 N N . ASP A 1 279 ? 16.894 -17.674 0.934 1.00 71.00 279 ASP A N 1
ATOM 2077 C CA . ASP A 1 279 ? 15.488 -17.980 1.232 1.00 71.00 279 ASP A CA 1
ATOM 2078 C C . ASP A 1 279 ? 15.306 -19.449 1.649 1.00 71.00 279 ASP A C 1
ATOM 2080 O O . ASP A 1 279 ? 14.636 -19.758 2.635 1.00 71.00 279 ASP A O 1
ATOM 2084 N N . LEU A 1 280 ? 16.017 -20.385 1.003 1.00 77.69 280 LEU A N 1
ATOM 2085 C CA . LEU A 1 280 ? 16.002 -21.805 1.388 1.00 77.69 280 LEU A CA 1
ATOM 2086 C C . LEU A 1 280 ? 16.531 -22.050 2.815 1.00 77.69 280 LEU A C 1
ATOM 2088 O O . LEU A 1 280 ? 16.106 -22.995 3.488 1.00 77.69 280 LEU A O 1
ATOM 2092 N N . ALA A 1 281 ? 17.469 -21.221 3.279 1.00 82.19 281 ALA A N 1
ATOM 2093 C CA . ALA A 1 281 ? 18.009 -21.285 4.634 1.00 82.19 281 ALA A CA 1
ATOM 2094 C C . ALA A 1 281 ? 17.202 -20.434 5.629 1.00 82.19 281 ALA A C 1
ATOM 2096 O O . ALA A 1 281 ? 17.087 -20.818 6.797 1.00 82.19 281 ALA A O 1
ATOM 2097 N N . TYR A 1 282 ? 16.636 -19.312 5.181 1.00 87.25 282 TYR A N 1
ATOM 2098 C CA . TYR A 1 282 ? 15.901 -18.356 6.002 1.00 87.25 282 TYR A CA 1
ATOM 2099 C C . TYR A 1 282 ? 14.460 -18.804 6.267 1.00 87.25 282 TYR A C 1
ATOM 2101 O O . TYR A 1 282 ? 14.018 -18.731 7.415 1.00 87.25 282 TYR A O 1
ATOM 2109 N N . ALA A 1 283 ? 13.777 -19.422 5.297 1.00 87.81 283 ALA A N 1
ATOM 2110 C CA . ALA A 1 283 ? 12.416 -19.933 5.464 1.00 87.81 283 ALA A CA 1
ATOM 2111 C C . ALA A 1 283 ? 12.271 -20.888 6.673 1.00 87.81 283 ALA A C 1
ATOM 2113 O O . ALA A 1 283 ? 11.362 -20.697 7.492 1.00 87.81 283 ALA A O 1
ATOM 2114 N N . PRO A 1 284 ? 13.164 -21.884 6.897 1.00 88.38 284 PRO A N 1
ATOM 2115 C CA . PRO A 1 284 ? 13.152 -22.674 8.129 1.00 88.38 284 PRO A CA 1
ATOM 2116 C C . PRO A 1 284 ? 13.387 -21.838 9.394 1.00 88.38 284 PRO A C 1
ATOM 2118 O O . PRO A 1 284 ? 12.753 -22.100 10.417 1.00 88.38 284 PRO A O 1
ATOM 2121 N N . ILE A 1 285 ? 14.281 -20.844 9.346 1.00 89.50 285 ILE A N 1
ATOM 2122 C CA . ILE A 1 285 ? 14.610 -19.979 10.490 1.00 89.50 285 ILE A CA 1
ATOM 2123 C C . ILE A 1 285 ? 13.388 -19.145 10.889 1.00 89.50 285 ILE A C 1
ATOM 2125 O O . ILE A 1 285 ? 13.005 -19.160 12.062 1.00 89.50 285 ILE A O 1
ATOM 2129 N N . GLN A 1 286 ? 12.736 -18.484 9.934 1.00 90.38 286 GLN A N 1
ATOM 2130 C CA . GLN A 1 286 ? 11.519 -17.703 10.161 1.00 90.38 286 GLN A CA 1
ATOM 2131 C C . GLN A 1 286 ? 10.365 -18.584 10.626 1.00 90.38 286 GLN A C 1
ATOM 2133 O O . GLN A 1 286 ? 9.692 -18.247 11.601 1.00 90.38 286 GLN A O 1
ATOM 2138 N N . SER A 1 287 ? 10.187 -19.766 10.030 1.00 90.50 287 SER A N 1
ATOM 2139 C CA . SER A 1 287 ? 9.178 -20.729 10.481 1.00 90.50 287 SER A CA 1
ATOM 2140 C C . SER A 1 287 ? 9.395 -21.141 11.943 1.00 90.50 287 SER A C 1
ATOM 2142 O O . SER A 1 287 ? 8.466 -21.080 12.755 1.00 90.50 287 SER A O 1
ATOM 2144 N N . ILE A 1 288 ? 10.632 -21.483 12.324 1.00 91.19 288 ILE A N 1
ATOM 2145 C CA . ILE A 1 288 ? 10.990 -21.827 13.708 1.00 91.19 288 ILE A CA 1
ATOM 2146 C C . ILE A 1 288 ? 10.758 -20.630 14.639 1.00 91.19 288 ILE A C 1
ATOM 2148 O O . ILE A 1 288 ? 10.171 -20.801 15.712 1.00 91.19 288 ILE A O 1
ATOM 2152 N N . ALA A 1 289 ? 11.154 -19.422 14.236 1.00 90.50 289 ALA A N 1
ATOM 2153 C CA . ALA A 1 289 ? 10.944 -18.209 15.019 1.00 90.50 289 ALA A CA 1
ATOM 2154 C C . ALA A 1 289 ? 9.448 -17.931 15.256 1.00 90.50 289 ALA A C 1
ATOM 2156 O O . ALA A 1 289 ? 9.052 -17.631 16.384 1.00 90.50 289 ALA A O 1
ATOM 2157 N N . LEU A 1 290 ? 8.593 -18.114 14.245 1.00 89.56 290 LEU A N 1
ATOM 2158 C CA . LEU A 1 290 ? 7.139 -17.964 14.367 1.00 89.56 290 LEU A CA 1
ATOM 2159 C C . LEU A 1 290 ? 6.517 -19.026 15.285 1.00 89.56 290 LEU A C 1
ATOM 2161 O O . LEU A 1 290 ? 5.648 -18.687 16.096 1.00 89.56 290 LEU A O 1
ATOM 2165 N N . ILE A 1 291 ? 6.988 -20.280 15.245 1.00 89.50 291 ILE A N 1
ATOM 2166 C CA . ILE A 1 291 ? 6.585 -21.305 16.227 1.00 89.50 291 ILE A CA 1
ATOM 2167 C C . ILE A 1 291 ? 6.998 -20.868 17.633 1.00 89.50 291 ILE A C 1
ATOM 2169 O O . ILE A 1 291 ? 6.177 -20.912 18.549 1.00 89.50 291 ILE A O 1
ATOM 2173 N N . MET A 1 292 ? 8.233 -20.406 17.827 1.00 87.44 292 MET A N 1
ATOM 2174 C CA . MET A 1 292 ? 8.721 -19.988 19.145 1.00 87.44 292 MET A CA 1
ATOM 2175 C C . MET A 1 292 ? 7.945 -18.783 19.695 1.00 87.44 292 MET A C 1
ATOM 2177 O O . MET A 1 292 ? 7.539 -18.793 20.858 1.00 87.44 292 MET A O 1
ATOM 2181 N N . LEU A 1 293 ? 7.676 -17.775 18.863 1.00 86.81 293 LEU A N 1
ATOM 2182 C CA . LEU A 1 293 ? 6.991 -16.541 19.259 1.00 86.81 293 LEU A CA 1
ATOM 2183 C C . LEU A 1 293 ? 5.485 -16.745 19.458 1.00 86.81 293 LEU A C 1
ATOM 2185 O O . LEU A 1 293 ? 4.890 -16.224 20.412 1.00 86.81 293 LEU A O 1
ATOM 2189 N N . PHE A 1 294 ? 4.827 -17.471 18.557 1.00 87.75 294 PHE A N 1
ATOM 2190 C CA . PHE A 1 294 ? 3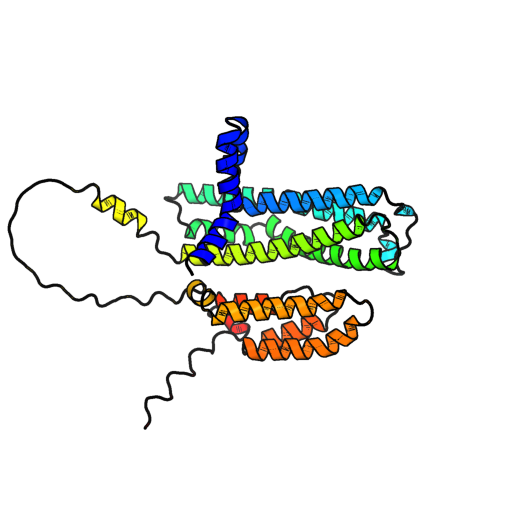.367 -17.533 18.507 1.00 87.75 294 PHE A CA 1
ATOM 2191 C C . PHE A 1 294 ? 2.779 -18.870 18.931 1.00 87.75 294 PHE A C 1
ATOM 2193 O O . PHE A 1 294 ? 1.617 -18.866 19.330 1.00 87.75 294 PHE A O 1
ATOM 2200 N N . GLN A 1 295 ? 3.564 -19.953 18.928 1.00 85.00 295 GLN A N 1
ATOM 2201 C CA . GLN A 1 295 ? 3.106 -21.337 19.134 1.00 85.00 295 GLN A CA 1
ATOM 2202 C C . GLN A 1 295 ? 2.003 -21.752 18.141 1.00 85.00 295 GLN A C 1
ATOM 2204 O O . GLN A 1 295 ? 1.255 -22.693 18.385 1.00 85.00 295 GLN A O 1
ATOM 2209 N N . SER A 1 296 ? 1.917 -21.064 16.996 1.00 83.12 296 SER A N 1
ATOM 2210 C CA . SER A 1 296 ? 0.977 -21.362 15.917 1.00 83.12 296 SER A CA 1
ATOM 2211 C C . SER A 1 296 ? 1.707 -22.039 14.760 1.00 83.12 296 SER A C 1
ATOM 2213 O O . SER A 1 296 ? 2.594 -21.455 14.137 1.00 83.12 296 SER A O 1
ATOM 2215 N N . ARG A 1 297 ? 1.290 -23.269 14.442 1.00 83.44 297 ARG A N 1
ATOM 2216 C CA . ARG A 1 297 ? 1.794 -24.017 13.278 1.00 83.44 297 ARG A CA 1
ATOM 2217 C C . ARG A 1 297 ? 1.301 -23.419 11.959 1.00 83.44 297 ARG A C 1
ATOM 2219 O O . ARG A 1 297 ? 2.001 -23.518 10.961 1.00 83.44 297 ARG A O 1
ATOM 2226 N N . SER A 1 298 ? 0.131 -22.776 11.967 1.00 83.69 298 SER A N 1
ATOM 2227 C CA . SER A 1 298 ? -0.443 -22.129 10.785 1.00 83.69 298 SER A CA 1
ATOM 2228 C C . SER A 1 298 ? 0.380 -20.913 10.372 1.00 83.69 298 SER A C 1
ATOM 2230 O O . SER A 1 298 ? 0.768 -20.818 9.215 1.00 83.69 298 SER A O 1
ATOM 2232 N N . MET A 1 299 ? 0.729 -20.030 11.316 1.00 85.56 299 MET A N 1
ATOM 2233 C CA . MET A 1 299 ? 1.581 -18.875 11.006 1.00 85.56 299 MET A CA 1
ATOM 2234 C C . MET A 1 299 ? 2.996 -19.288 10.620 1.00 85.56 299 MET A C 1
ATOM 2236 O O . MET A 1 299 ? 3.573 -18.699 9.718 1.00 85.56 299 MET A O 1
ATOM 2240 N N . ALA A 1 300 ? 3.536 -20.328 11.257 1.00 86.62 300 ALA A N 1
ATOM 2241 C CA . ALA A 1 300 ? 4.832 -20.877 10.884 1.00 86.62 300 ALA A CA 1
ATOM 2242 C C . ALA A 1 300 ? 4.854 -21.442 9.458 1.00 86.62 300 ALA A C 1
ATOM 2244 O O . ALA A 1 300 ? 5.854 -21.299 8.760 1.00 86.62 300 ALA A O 1
ATOM 2245 N N . GLY A 1 301 ? 3.756 -22.073 9.030 1.00 85.94 301 GLY A N 1
ATOM 2246 C CA . GLY A 1 301 ? 3.582 -22.522 7.653 1.00 85.94 301 GLY A CA 1
ATOM 2247 C C . GLY A 1 301 ? 3.433 -21.355 6.680 1.00 85.94 301 GLY A C 1
ATOM 2248 O O . GLY A 1 301 ? 4.024 -21.399 5.612 1.00 85.94 301 GLY A O 1
ATOM 2249 N N . LEU A 1 302 ? 2.700 -20.303 7.062 1.00 85.94 302 LEU A N 1
ATOM 2250 C CA . LEU A 1 302 ? 2.561 -19.098 6.241 1.00 85.94 302 LEU A CA 1
ATOM 2251 C C . LEU A 1 302 ? 3.902 -18.391 6.037 1.00 85.94 302 LEU A C 1
ATOM 2253 O O . LEU A 1 302 ? 4.250 -18.159 4.892 1.00 85.94 302 LEU A O 1
ATOM 2257 N N . GLY A 1 303 ? 4.682 -18.150 7.095 1.00 85.00 303 GLY A N 1
ATOM 2258 C CA . GLY A 1 303 ? 6.002 -17.521 6.954 1.00 85.00 303 GLY A CA 1
ATOM 2259 C C . GLY A 1 303 ? 7.021 -18.405 6.227 1.00 85.00 303 GLY A C 1
ATOM 2260 O O . GLY A 1 303 ? 7.898 -17.903 5.552 1.00 85.00 303 GLY A O 1
ATOM 2261 N N . PHE A 1 304 ? 6.900 -19.735 6.307 1.00 88.12 304 PHE A N 1
ATOM 2262 C CA . PHE A 1 304 ? 7.731 -20.633 5.493 1.00 88.12 304 PHE A CA 1
ATOM 2263 C C . PHE A 1 304 ? 7.367 -20.576 4.005 1.00 88.12 304 PHE A C 1
ATOM 2265 O O . PHE A 1 304 ? 8.243 -20.627 3.149 1.00 88.12 304 PHE A O 1
ATOM 2272 N N . LEU A 1 305 ? 6.066 -20.543 3.698 1.00 85.94 305 LEU A N 1
ATOM 2273 C CA . LEU A 1 305 ? 5.571 -20.476 2.325 1.00 85.94 305 LEU A CA 1
ATOM 2274 C C . LEU A 1 305 ? 5.862 -19.127 1.689 1.00 85.94 305 LEU A C 1
ATOM 2276 O O . LEU A 1 305 ? 6.184 -19.099 0.511 1.00 85.94 305 LEU A O 1
ATOM 2280 N N . GLU A 1 306 ? 5.727 -18.057 2.463 1.00 84.69 306 GLU A N 1
ATOM 2281 C CA . GLU A 1 306 ? 6.044 -16.697 2.053 1.00 84.69 306 GLU A CA 1
ATOM 2282 C C . GLU A 1 306 ? 7.461 -16.600 1.488 1.00 84.69 306 GLU A C 1
ATOM 2284 O O . GLU A 1 306 ? 7.602 -16.145 0.365 1.00 84.69 306 GLU A O 1
ATOM 2289 N N . GLU A 1 307 ? 8.449 -17.128 2.212 1.00 84.75 307 GLU A N 1
ATOM 2290 C CA . GLU A 1 307 ? 9.867 -17.081 1.831 1.00 84.75 307 GLU A CA 1
ATOM 2291 C C . GLU A 1 307 ? 10.239 -18.062 0.704 1.00 84.75 307 GLU A C 1
ATOM 2293 O O . GLU A 1 307 ? 11.205 -17.878 -0.022 1.00 84.75 307 GLU A O 1
ATOM 2298 N N . ILE A 1 308 ? 9.519 -19.182 0.557 1.00 82.00 308 ILE A N 1
ATOM 2299 C CA . ILE A 1 308 ? 9.825 -20.182 -0.489 1.00 82.00 308 ILE A CA 1
ATOM 2300 C C . ILE A 1 308 ? 9.168 -19.852 -1.820 1.00 82.00 308 ILE A C 1
ATOM 2302 O O . ILE A 1 308 ? 9.632 -20.299 -2.877 1.00 82.00 308 ILE A O 1
ATOM 2306 N N . LEU A 1 309 ? 8.033 -19.165 -1.780 1.00 77.81 309 LEU A N 1
ATOM 2307 C CA . LEU A 1 309 ? 7.322 -18.799 -2.983 1.00 77.81 309 LEU A CA 1
ATOM 2308 C C . LEU A 1 309 ? 7.913 -17.489 -3.507 1.00 77.81 309 LEU A C 1
ATOM 2310 O O . LEU A 1 309 ? 7.838 -16.465 -2.833 1.00 77.81 309 LEU A O 1
ATOM 2314 N N . PRO A 1 310 ? 8.443 -17.479 -4.742 1.00 64.12 310 PRO A N 1
ATOM 2315 C CA . PRO A 1 310 ? 8.891 -16.231 -5.326 1.00 64.12 310 PRO A CA 1
ATOM 2316 C C . PRO A 1 310 ? 7.704 -15.267 -5.384 1.00 64.12 310 PRO A C 1
ATOM 2318 O O . PRO A 1 310 ? 6.579 -15.676 -5.693 1.00 64.12 310 PRO A O 1
ATOM 2321 N N . PHE A 1 311 ? 7.975 -13.988 -5.128 1.00 58.38 311 PHE A N 1
ATOM 2322 C CA . PHE A 1 311 ? 6.991 -12.903 -5.116 1.00 58.38 311 PHE A CA 1
ATOM 2323 C C . PHE A 1 311 ? 6.063 -12.850 -3.896 1.00 58.38 311 PHE A C 1
ATOM 2325 O O . PHE A 1 311 ? 5.107 -12.082 -3.959 1.00 58.38 311 PHE A O 1
ATOM 2332 N N . THR A 1 312 ? 6.279 -13.607 -2.816 1.00 68.12 312 THR A N 1
ATOM 2333 C CA . THR A 1 312 ? 5.472 -13.445 -1.587 1.00 68.12 312 THR A CA 1
ATOM 2334 C C . THR A 1 312 ? 6.211 -12.846 -0.397 1.00 68.12 312 THR A C 1
ATOM 2336 O O . THR A 1 312 ? 5.522 -12.415 0.522 1.00 68.12 312 THR A O 1
ATOM 2339 N N . ASP A 1 313 ? 7.537 -12.697 -0.458 1.00 61.78 313 ASP A N 1
ATOM 2340 C CA . ASP A 1 313 ? 8.386 -12.182 0.642 1.00 61.78 313 ASP A CA 1
ATOM 2341 C C . ASP A 1 313 ? 8.045 -10.749 1.086 1.00 61.78 313 ASP A C 1
ATOM 2343 O O . ASP A 1 313 ? 8.453 -10.299 2.143 1.00 61.78 313 ASP A O 1
ATOM 2347 N N . PHE A 1 314 ? 7.243 -10.014 0.307 1.00 66.75 314 PHE A N 1
ATOM 2348 C CA . PHE A 1 314 ? 6.771 -8.685 0.698 1.00 66.75 314 PHE A CA 1
ATOM 2349 C C . PHE A 1 314 ? 5.632 -8.713 1.733 1.00 66.75 314 PHE A C 1
ATOM 2351 O O . PHE A 1 314 ? 5.065 -7.668 2.051 1.00 66.75 314 PHE A O 1
ATOM 2358 N N . ILE A 1 315 ? 5.152 -9.869 2.186 1.00 77.94 315 ILE A N 1
ATOM 2359 C CA . ILE A 1 315 ? 4.012 -9.936 3.109 1.00 77.94 315 ILE A CA 1
ATOM 2360 C C . ILE A 1 315 ? 4.569 -9.968 4.532 1.00 77.94 315 ILE A C 1
ATOM 2362 O O . ILE A 1 315 ? 5.085 -10.991 4.913 1.00 77.94 315 ILE A O 1
ATOM 2366 N N . PRO A 1 316 ? 4.384 -8.962 5.406 1.00 85.31 316 PRO A N 1
ATOM 2367 C CA . PRO A 1 316 ? 5.053 -8.928 6.716 1.00 85.31 316 PRO A CA 1
ATOM 2368 C C . PRO A 1 316 ? 4.433 -9.931 7.713 1.00 85.31 316 PRO A C 1
ATOM 2370 O O . PRO A 1 316 ? 3.694 -9.555 8.637 1.00 85.31 316 PRO A O 1
ATOM 2373 N N . THR A 1 317 ? 4.632 -11.230 7.504 1.00 86.06 317 THR A N 1
ATOM 2374 C CA . THR A 1 317 ? 3.858 -12.289 8.156 1.00 86.06 317 THR A CA 1
ATOM 2375 C C . THR A 1 317 ? 4.112 -12.334 9.651 1.00 86.06 317 THR A C 1
ATOM 2377 O O . THR A 1 317 ? 3.172 -12.596 10.411 1.00 86.06 317 THR A O 1
ATOM 2380 N N . ALA A 1 318 ? 5.326 -12.036 10.122 1.00 88.56 318 ALA A N 1
ATOM 2381 C CA . ALA A 1 318 ? 5.604 -11.982 11.552 1.00 88.56 318 ALA A CA 1
ATOM 2382 C C . ALA A 1 318 ? 4.887 -10.799 12.212 1.00 88.56 318 ALA A C 1
ATOM 2384 O O . ALA A 1 318 ? 4.282 -10.953 13.282 1.00 88.56 318 ALA A O 1
ATOM 2385 N N . THR A 1 319 ? 4.884 -9.628 11.578 1.00 86.44 319 THR A N 1
ATOM 2386 C CA . THR A 1 319 ? 4.185 -8.438 12.081 1.00 86.44 319 THR A CA 1
ATOM 2387 C C . THR A 1 319 ? 2.667 -8.626 12.043 1.00 86.44 319 THR A C 1
ATOM 2389 O O . THR A 1 319 ? 1.977 -8.269 13.006 1.00 86.44 319 THR A O 1
ATOM 2392 N N . LEU A 1 320 ? 2.129 -9.280 11.008 1.00 84.31 320 LEU A N 1
ATOM 2393 C CA . LEU A 1 320 ? 0.719 -9.683 10.950 1.00 84.31 320 LEU A CA 1
ATOM 2394 C C . LEU A 1 320 ? 0.374 -10.697 12.047 1.00 84.31 320 LEU A C 1
ATOM 2396 O O . LEU A 1 320 ? -0.646 -10.547 12.725 1.00 84.31 320 LEU A O 1
ATOM 2400 N N . ALA A 1 321 ? 1.233 -11.690 12.289 1.00 86.06 321 ALA A N 1
ATOM 2401 C CA . ALA A 1 321 ? 1.061 -12.649 13.379 1.00 86.06 321 ALA A CA 1
ATOM 2402 C C . ALA A 1 321 ? 1.034 -11.951 14.748 1.00 86.06 321 ALA A C 1
ATOM 2404 O O . ALA A 1 321 ? 0.208 -12.289 15.603 1.00 86.06 321 ALA A O 1
ATOM 2405 N N . TRP A 1 322 ? 1.892 -10.947 14.953 1.00 89.44 322 TRP A N 1
ATOM 2406 C CA . TRP A 1 322 ? 1.893 -10.128 16.165 1.00 89.44 322 TRP A CA 1
ATOM 2407 C C . TRP A 1 322 ? 0.587 -9.365 16.346 1.00 89.44 322 TRP A C 1
ATOM 2409 O O . TRP A 1 322 ? 0.015 -9.360 17.443 1.00 89.44 322 TRP A O 1
ATOM 2419 N N . PHE A 1 323 ? 0.092 -8.753 15.275 1.00 81.31 323 PHE A N 1
ATOM 2420 C CA . PHE A 1 323 ? -1.158 -8.011 15.302 1.00 81.31 323 PHE A CA 1
ATOM 2421 C C . PHE A 1 323 ? -2.346 -8.924 15.632 1.00 81.31 323 PHE A C 1
ATOM 2423 O O . PHE A 1 323 ? -3.152 -8.603 16.513 1.00 81.31 323 PHE A O 1
ATOM 2430 N N . ILE A 1 324 ? -2.413 -10.101 15.002 1.00 77.00 324 ILE A N 1
ATOM 2431 C CA . ILE A 1 324 ? -3.452 -11.102 15.268 1.00 77.00 324 ILE A CA 1
ATOM 2432 C C . ILE A 1 324 ? -3.360 -11.597 16.716 1.00 77.00 324 ILE A C 1
ATOM 2434 O O . ILE A 1 324 ? -4.372 -11.577 17.415 1.00 77.00 324 ILE A O 1
ATOM 2438 N N . ASP A 1 325 ? -2.176 -11.959 17.221 1.00 84.38 325 ASP A N 1
ATOM 2439 C CA . ASP A 1 325 ? -2.002 -12.370 18.624 1.00 84.38 325 ASP A CA 1
ATOM 2440 C C . ASP A 1 325 ? -2.453 -11.277 19.603 1.00 84.38 325 ASP A C 1
ATOM 2442 O O . ASP A 1 325 ? -3.071 -11.545 20.637 1.00 84.38 325 ASP A O 1
ATOM 2446 N N . THR A 1 326 ? -2.135 -10.025 19.303 1.00 75.94 326 THR A N 1
ATOM 2447 C CA . THR A 1 326 ? -2.349 -8.917 20.234 1.00 75.94 326 THR A CA 1
ATOM 2448 C C . THR A 1 326 ? -3.807 -8.471 20.275 1.00 75.94 326 THR A C 1
ATOM 2450 O O . THR A 1 326 ? -4.341 -8.252 21.365 1.00 75.94 326 THR A O 1
ATOM 2453 N N . PHE A 1 327 ? -4.467 -8.378 19.118 1.00 69.69 327 PHE A N 1
ATOM 2454 C CA . PHE A 1 327 ? -5.798 -7.772 19.001 1.00 69.69 327 PHE A CA 1
ATOM 2455 C C . PHE A 1 327 ? -6.914 -8.749 18.627 1.00 69.69 327 PHE A C 1
ATOM 2457 O O . PHE A 1 327 ? -8.077 -8.452 18.897 1.00 69.69 327 PHE A O 1
ATOM 2464 N N . ALA A 1 328 ? -6.591 -9.899 18.032 1.00 66.62 328 ALA A N 1
ATOM 2465 C CA . ALA A 1 328 ? -7.579 -10.812 17.456 1.00 66.62 328 ALA A CA 1
ATOM 2466 C C . ALA A 1 328 ? -7.445 -12.279 17.909 1.00 66.62 328 ALA A C 1
ATOM 2468 O O . ALA A 1 328 ? -8.202 -13.117 17.421 1.00 66.62 328 ALA A O 1
ATOM 2469 N N . ALA A 1 329 ? -6.561 -12.607 18.860 1.00 69.44 329 ALA A N 1
ATOM 2470 C CA . ALA A 1 329 ? -6.305 -13.990 19.283 1.00 69.44 329 ALA A CA 1
ATOM 2471 C C . ALA A 1 329 ? -7.564 -14.743 19.746 1.00 69.44 329 ALA A C 1
ATOM 2473 O O . ALA A 1 329 ? -7.717 -15.922 19.454 1.00 69.44 329 ALA A O 1
ATOM 2474 N N . GLU A 1 330 ? -8.486 -14.052 20.422 1.00 61.22 330 GLU A N 1
ATOM 2475 C CA . GLU A 1 330 ? -9.711 -14.648 20.979 1.00 61.22 330 GLU A CA 1
ATOM 2476 C C . GLU A 1 330 ? -10.844 -14.805 19.944 1.00 61.22 330 GLU A C 1
ATOM 2478 O O . GLU A 1 330 ? -11.861 -15.465 20.197 1.00 61.22 330 GLU A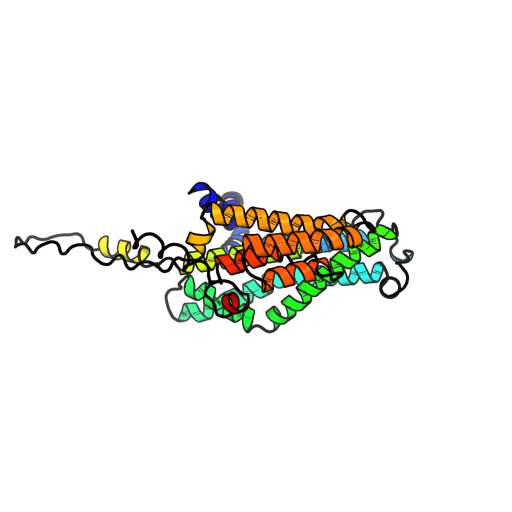 O 1
ATOM 2483 N N . THR A 1 331 ? -10.695 -14.199 18.762 1.00 58.38 331 THR A N 1
ATOM 2484 C CA . THR A 1 331 ? -11.689 -14.296 17.684 1.00 58.38 331 THR A CA 1
ATOM 2485 C C . THR A 1 331 ? -11.693 -15.699 17.073 1.00 58.38 331 THR A C 1
ATOM 2487 O O . THR A 1 331 ? -10.717 -16.440 17.182 1.00 58.38 331 THR A O 1
ATOM 2490 N N . CYS A 1 332 ? -12.786 -16.086 16.403 1.00 54.91 332 CYS A N 1
ATOM 2491 C CA . CYS A 1 332 ? -12.833 -17.367 15.682 1.00 54.91 332 CYS A CA 1
ATOM 2492 C C . CYS A 1 332 ? -11.717 -17.466 14.629 1.00 54.91 332 CYS A C 1
ATOM 2494 O O . CYS A 1 332 ? -11.136 -18.530 14.453 1.00 54.91 332 CYS A O 1
ATOM 2496 N N . PHE A 1 333 ? -11.379 -16.342 13.991 1.00 63.66 333 PHE A N 1
ATOM 2497 C CA . PHE A 1 333 ? -10.278 -16.239 13.037 1.00 63.66 333 PHE A CA 1
ATOM 2498 C C . PHE A 1 333 ? -8.910 -16.475 13.695 1.00 63.66 333 PHE A C 1
ATOM 2500 O O . PHE A 1 333 ? -8.145 -17.318 13.236 1.00 63.66 333 PHE A O 1
ATOM 2507 N N . GLY A 1 334 ? -8.627 -15.802 14.816 1.00 55.44 334 GLY A N 1
ATOM 2508 C CA . GLY A 1 334 ? -7.391 -16.012 15.578 1.00 55.44 334 GLY A CA 1
ATOM 2509 C C . GLY A 1 334 ? -7.241 -17.458 16.056 1.00 55.44 334 GLY A C 1
ATOM 2510 O O . GLY A 1 334 ? -6.183 -18.059 15.880 1.00 55.44 334 GLY A O 1
ATOM 2511 N N . ARG A 1 335 ? -8.323 -18.062 16.561 1.00 70.31 335 ARG A N 1
ATOM 2512 C CA . ARG A 1 335 ? -8.335 -19.476 16.967 1.00 70.31 335 ARG A CA 1
ATOM 2513 C C . ARG A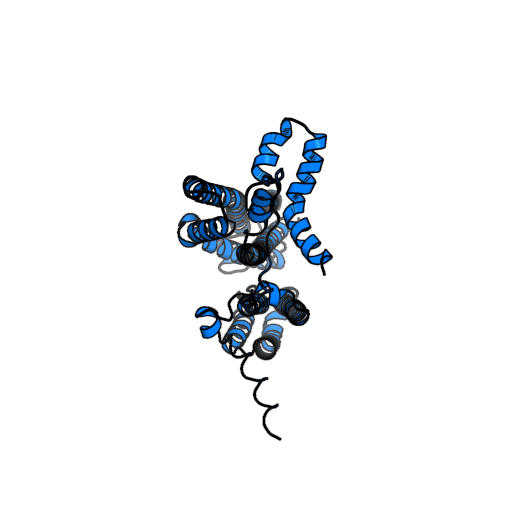 1 335 ? -8.132 -20.443 15.804 1.00 70.31 335 ARG A C 1
ATOM 2515 O O . ARG A 1 335 ? -7.385 -21.404 15.954 1.00 70.31 335 ARG A O 1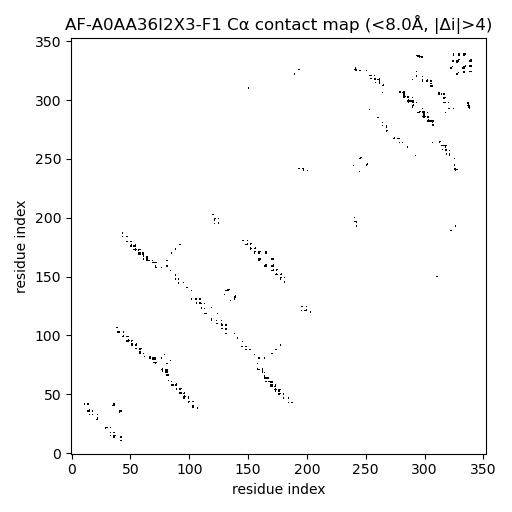
ATOM 2522 N N . ALA A 1 336 ? -8.725 -20.176 14.641 1.00 67.06 336 ALA A N 1
ATOM 2523 C CA . ALA A 1 336 ? -8.497 -20.971 13.431 1.00 67.06 336 ALA A CA 1
ATOM 2524 C C . ALA A 1 336 ? -7.030 -20.915 12.967 1.00 67.06 336 ALA A C 1
ATOM 2526 O O . ALA A 1 336 ? -6.481 -21.911 12.501 1.00 67.06 336 ALA A O 1
ATOM 2527 N N . LEU A 1 337 ? -6.370 -19.774 13.165 1.00 71.19 337 LEU A N 1
ATOM 2528 C CA . LEU A 1 337 ? -4.938 -19.603 12.926 1.00 71.19 337 LEU A CA 1
ATOM 2529 C C . LEU A 1 337 ? -4.058 -20.121 14.074 1.00 71.19 337 LEU A C 1
ATOM 2531 O O . LEU A 1 337 ? -2.852 -19.905 14.048 1.00 71.19 337 LEU A O 1
ATOM 2535 N N . GLY A 1 338 ? -4.612 -20.811 15.074 1.00 73.94 338 GLY A N 1
ATOM 2536 C CA . GLY A 1 338 ? -3.844 -21.429 16.159 1.00 73.94 338 GLY A CA 1
ATOM 2537 C C . GLY A 1 338 ? -3.396 -20.469 17.266 1.00 73.94 338 GLY A C 1
ATOM 2538 O O . GLY A 1 338 ? -2.462 -20.783 17.999 1.00 73.94 338 GLY A O 1
ATOM 2539 N N . PHE A 1 339 ? -4.030 -19.303 17.402 1.00 74.19 339 PHE A N 1
ATOM 2540 C CA . PHE A 1 339 ? -3.835 -18.402 18.542 1.00 74.19 339 PHE A CA 1
ATOM 2541 C C . PHE A 1 339 ? -4.865 -18.687 19.655 1.00 74.19 339 PHE A C 1
ATOM 2543 O O . PHE A 1 339 ? -5.986 -19.092 19.370 1.00 74.19 339 PHE A O 1
ATOM 2550 N N . GLY A 1 340 ? -4.510 -18.448 20.927 1.00 60.50 340 GLY A N 1
ATOM 2551 C CA . GLY A 1 340 ? -5.472 -18.452 22.051 1.00 60.50 340 GLY A CA 1
ATOM 2552 C C . GLY A 1 340 ? -5.210 -19.434 23.205 1.00 60.50 340 GLY A C 1
ATOM 2553 O O . GLY A 1 340 ? -5.784 -19.258 24.271 1.00 60.50 340 GLY A O 1
ATOM 2554 N N . ASP A 1 341 ? -4.294 -20.401 23.079 1.00 54.94 341 ASP A N 1
ATOM 2555 C CA . ASP A 1 341 ? -4.093 -21.449 24.112 1.00 54.94 341 ASP A CA 1
ATOM 2556 C C . ASP A 1 341 ? -3.158 -21.061 25.284 1.00 54.94 341 ASP A C 1
ATOM 2558 O O . ASP A 1 341 ? -2.791 -21.879 26.126 1.00 54.94 341 ASP A O 1
ATOM 2562 N N . ARG A 1 342 ? -2.756 -19.788 25.385 1.00 57.12 342 ARG A N 1
ATOM 2563 C CA . ARG A 1 342 ? -1.715 -19.340 26.334 1.00 57.12 342 ARG A CA 1
ATOM 2564 C C . ARG A 1 342 ? -2.140 -19.283 27.810 1.00 57.12 342 ARG A C 1
ATOM 2566 O O . ARG A 1 342 ? -1.284 -19.055 28.660 1.00 57.12 342 ARG A O 1
ATOM 2573 N N . SER A 1 343 ? -3.421 -19.437 28.140 1.00 44.00 343 SER A N 1
ATOM 2574 C CA . SER A 1 343 ? -3.960 -19.146 29.482 1.00 44.00 343 SER A CA 1
ATOM 2575 C C . SER A 1 343 ? -4.235 -20.363 30.376 1.00 44.00 343 SER A C 1
ATOM 2577 O O . SER A 1 343 ? -4.702 -20.169 31.494 1.00 44.00 343 SER A O 1
ATOM 2579 N N . ARG A 1 344 ? -3.914 -21.597 29.956 1.00 36.22 344 ARG A N 1
ATOM 2580 C CA . ARG A 1 344 ? -4.138 -22.816 30.770 1.00 36.22 344 ARG A CA 1
ATOM 2581 C C . ARG A 1 344 ? -2.903 -23.408 31.465 1.00 36.22 344 ARG A C 1
ATOM 2583 O O . ARG A 1 344 ? -3.034 -24.409 32.148 1.00 36.22 344 ARG A O 1
ATOM 2590 N N . GLY A 1 345 ? -1.718 -22.811 31.326 1.00 31.73 345 GLY A N 1
ATOM 2591 C CA . GLY A 1 345 ? -0.468 -23.428 31.800 1.00 31.73 345 GLY A CA 1
ATOM 2592 C C . GLY A 1 345 ? 0.089 -22.958 33.149 1.00 31.73 345 GLY A C 1
ATOM 2593 O O . GLY A 1 345 ? 1.093 -23.506 33.586 1.00 31.73 345 GLY A O 1
ATOM 2594 N N . THR A 1 346 ? -0.480 -21.937 33.801 1.00 35.88 346 THR A N 1
ATOM 2595 C CA . THR A 1 346 ? 0.153 -21.306 34.985 1.00 35.88 346 THR A CA 1
ATOM 2596 C C . THR A 1 346 ? -0.700 -21.282 36.254 1.00 35.88 346 THR A C 1
ATOM 2598 O O . THR A 1 346 ? -0.306 -20.645 37.225 1.00 35.88 346 THR A O 1
ATOM 2601 N N . SER A 1 347 ? -1.837 -21.982 36.290 1.00 32.91 347 SER A N 1
ATOM 2602 C CA . SER A 1 347 ? -2.693 -22.073 37.488 1.00 32.91 347 SER A CA 1
ATOM 2603 C C . SER A 1 347 ? -2.790 -23.472 38.106 1.00 32.91 347 SER A C 1
ATOM 2605 O O . SER A 1 347 ? -3.533 -23.639 39.061 1.00 32.91 347 SER A O 1
ATOM 2607 N N . GLU A 1 348 ? -2.060 -24.469 37.597 1.00 35.28 348 GLU A N 1
ATOM 2608 C CA . GLU A 1 348 ? -2.224 -25.880 38.006 1.00 35.28 348 GLU A CA 1
ATOM 2609 C C . GLU A 1 348 ? -0.992 -26.478 38.711 1.00 35.28 348 GLU A C 1
ATOM 2611 O O . GLU A 1 348 ? -0.865 -27.690 38.821 1.00 35.28 348 GLU A O 1
ATOM 2616 N N . SER A 1 349 ? -0.076 -25.641 39.215 1.00 33.47 349 SER A N 1
ATOM 2617 C CA . SER A 1 349 ? 1.119 -26.101 39.946 1.00 33.47 349 SER A CA 1
ATOM 2618 C C . SER A 1 349 ? 1.324 -25.412 41.301 1.00 33.47 349 SER A C 1
ATOM 2620 O O . SER A 1 349 ? 2.458 -25.243 41.743 1.00 33.47 349 SER A O 1
ATOM 2622 N N . SER A 1 350 ? 0.255 -24.943 41.949 1.00 40.81 350 SER A N 1
ATOM 2623 C CA . SER A 1 350 ? 0.342 -24.337 43.293 1.00 40.81 350 SER A CA 1
ATOM 2624 C C . SER A 1 350 ? -0.660 -24.894 44.306 1.00 40.81 350 SER A C 1
ATOM 2626 O O . SER A 1 350 ? -0.633 -24.465 45.450 1.00 40.81 350 SER A O 1
ATOM 2628 N N . ASP A 1 351 ? -1.473 -25.878 43.912 1.00 41.44 351 ASP A N 1
ATOM 2629 C CA . ASP A 1 351 ? -2.402 -26.596 44.794 1.00 41.44 351 ASP A CA 1
ATOM 2630 C C . ASP A 1 351 ? -2.125 -28.107 44.731 1.00 41.44 351 ASP A C 1
ATOM 2632 O O . ASP A 1 351 ? -2.991 -28.891 44.360 1.00 41.44 351 ASP A O 1
ATOM 2636 N N . SER A 1 352 ? -0.888 -28.523 45.006 1.00 40.75 352 SER A N 1
ATOM 2637 C CA . SER A 1 352 ? -0.497 -29.907 45.335 1.00 40.75 352 SER A CA 1
ATOM 2638 C C . SER A 1 352 ? 0.959 -29.897 45.802 1.00 40.75 352 SER A C 1
ATOM 2640 O O . SER A 1 352 ? 1.858 -30.022 44.974 1.00 40.75 352 SER A O 1
ATOM 2642 N N . ASP A 1 353 ? 1.171 -29.601 47.086 1.00 35.31 353 ASP A N 1
ATOM 2643 C CA . ASP A 1 353 ? 2.079 -30.312 48.011 1.00 35.31 353 ASP A CA 1
ATOM 2644 C C . ASP A 1 353 ? 2.277 -29.527 49.318 1.00 35.31 353 ASP A C 1
ATOM 2646 O O . ASP A 1 353 ? 2.696 -28.345 49.268 1.00 35.31 353 ASP A O 1
#

Sequence (353 aa):
MIHVFNGCLEICALPAKACATCGECCGEACSGCTERLDQPLALYVVVGMLASLAELICCVMAFQDPLSHCELPEGFPHQVGACGWVKVQMGCAFLNFMFPLYVQHQLMRAIAHRQQSGAMSQKDVKESFQEVFLEDFGVCLYVFAWVASLVWSVLGVSWLHHTGCDPSGWGRGAAFLGIAFFWGLLFYSMAWYCYTTCVSATPVQWAMRVHSEVKGSSPLRGAGQGHPMAPAAAAAALPRSGCAKALTAGQLLKLAACLGLDLMGDSTYFVPGAGEAADLAYAPIQSIALIMLFQSRSMAGLGFLEEILPFTDFIPTATLAWFIDTFAAETCFGRALGFGDRSRGTSESSDSD

Radius of gyration: 26.06 Å; Cα contacts (8 Å, |Δi|>4): 315; chains: 1; bounding box: 53×64×87 Å

Mean predicted aligned error: 16.06 Å

Solvent-accessible surface area (backbone atoms only — not comparable to full-atom values): 19739 Å² total; per-residue (Å²): 116,71,65,59,55,46,46,53,53,44,62,70,36,40,64,53,52,56,43,54,60,44,45,78,73,53,52,81,82,38,56,73,56,53,67,51,52,76,38,80,65,26,65,52,32,55,53,40,32,52,51,19,47,53,23,34,49,23,34,59,54,32,68,75,45,73,32,90,79,39,74,38,61,88,63,71,52,43,76,51,27,51,55,47,49,44,53,52,51,35,50,44,23,51,51,50,36,50,45,42,57,50,54,42,52,53,41,52,52,46,43,55,61,54,46,77,77,48,89,83,47,66,53,56,55,51,52,32,46,50,48,47,58,74,68,32,66,68,51,52,53,44,56,55,51,52,54,51,38,35,55,53,16,56,52,42,44,58,51,42,63,80,59,66,60,42,85,86,42,27,50,48,48,20,20,51,42,41,41,48,49,51,54,51,50,54,52,47,52,52,52,49,52,50,50,51,57,46,54,48,69,51,77,77,62,64,71,57,57,57,65,62,64,74,78,71,81,84,88,82,91,81,91,80,86,88,79,82,87,76,76,95,80,72,86,71,77,69,76,85,48,33,54,68,52,46,69,33,69,69,43,46,53,47,46,54,52,16,51,50,49,34,53,53,60,51,51,40,74,80,44,88,87,56,25,73,65,46,27,69,60,43,17,60,52,49,17,52,50,35,32,72,77,60,65,10,68,53,53,14,49,49,38,27,47,27,43,66,39,87,94,35,50,86,54,53,49,46,45,49,49,47,48,36,58,40,69,32,15,87,38,74,66,23,40,74,44,44,32,66,79,83,82,77,81,83,80,82,84,80,86,85,134

Foldseek 3Di:
DVVVVCVLVCVLCVLVVVLVVVCVVPPPVCPVVNVQCPAPLSVVLVVQLVLLVLLLVLLVVLVVFPQVPFAWDPDPCRVCGSNNLSVVLNVLSVCSNCVSVVLSVQLVVLVVVVVVVDDDDLVSSVVSSVCCCPVPPVNVVVVVSLVVSLLSLVVQCVRCVVGVRRVPCSSNVSSVSSNVSSVVVVVVVLSVVLVSLVRNLDPPPVVVVVVVVVVDDDDDDDDDDDDDDDDDPPPPPRPCALNVVCPPPLLVVLLVVLVVLLVVLVVLVPDPPCSLVVLVVSLQVQLVVCCVSFVFNLLSVVSSCQSNDPPRSSPSSSNVSSSCQSHPCPPPVNVVRVGDPPPPPPPPPPPDD

Nearest PDB structures (foldseek):
  7vg4-assembly1_A  TM=4.083E-01  e=8.613E-01  Methylorubrum extorquens AM1
  7vg5-assembly1_B  TM=3.859E-01  e=2.285E+00  Methylorubrum extorquens AM1

pLDDT: mean 70.83, std 21.06, range [26.3, 96.81]

Organism: NCBI:txid2562239